Protein AF-A0A1L7XQB5-F1 (afdb_monomer_lite)

Structure (mmCIF, N/CA/C/O backbone):
data_AF-A0A1L7XQB5-F1
#
_entry.id   AF-A0A1L7XQB5-F1
#
loop_
_atom_site.group_PDB
_atom_site.id
_atom_site.type_symbol
_atom_site.label_atom_id
_atom_site.label_alt_id
_atom_site.label_comp_id
_atom_site.label_asym_id
_atom_site.label_entity_id
_atom_site.label_seq_id
_atom_site.pdbx_PDB_ins_code
_atom_site.Cartn_x
_atom_site.Cartn_y
_atom_site.Cartn_z
_atom_site.occupancy
_atom_site.B_iso_or_equiv
_atom_site.auth_seq_id
_atom_site.auth_comp_id
_atom_site.auth_asym_id
_atom_site.auth_atom_id
_atom_site.pdbx_PDB_model_num
ATOM 1 N N . MET A 1 1 ? -50.939 44.320 49.960 1.00 43.25 1 MET A N 1
ATOM 2 C CA . MET A 1 1 ? -49.550 43.858 49.776 1.00 43.25 1 MET A CA 1
ATOM 3 C C . MET A 1 1 ? -49.592 42.344 49.779 1.00 43.25 1 MET A C 1
ATOM 5 O O . MET A 1 1 ? -49.625 41.742 50.841 1.00 43.25 1 MET A O 1
ATOM 9 N N . THR A 1 2 ? -49.763 41.757 48.600 1.00 43.47 2 THR A N 1
ATOM 10 C CA . THR A 1 2 ? -49.787 40.309 48.376 1.00 43.47 2 THR A CA 1
ATOM 11 C C . THR A 1 2 ? -48.535 39.980 47.581 1.00 43.47 2 THR A C 1
ATOM 13 O O . THR A 1 2 ? -48.483 40.275 46.390 1.00 43.47 2 THR A O 1
ATOM 16 N N . ASP A 1 3 ? -47.517 39.463 48.265 1.00 45.75 3 ASP A N 1
ATOM 17 C CA . ASP A 1 3 ? -46.310 38.934 47.634 1.00 45.75 3 ASP A CA 1
ATOM 18 C C . ASP A 1 3 ? -46.607 37.525 47.114 1.00 45.75 3 ASP A C 1
ATOM 20 O O . ASP A 1 3 ? -46.710 36.560 47.874 1.00 45.75 3 ASP A O 1
ATOM 24 N N . GLU A 1 4 ? -46.780 37.425 45.798 1.00 53.94 4 GLU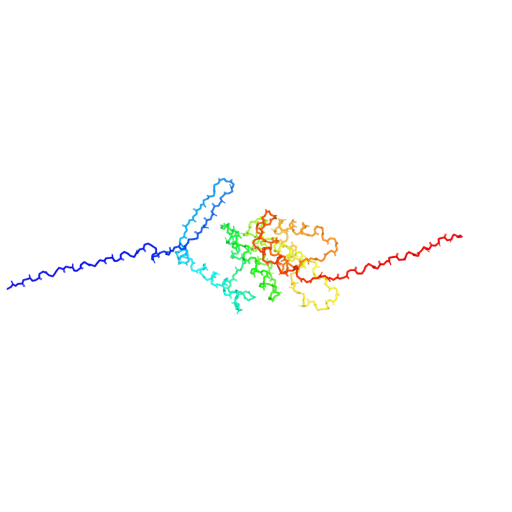 A N 1
ATOM 25 C CA . GLU A 1 4 ? -46.785 36.169 45.056 1.00 53.94 4 GLU A CA 1
ATOM 26 C C . GLU A 1 4 ? -45.347 35.642 44.948 1.00 53.94 4 GLU A C 1
ATOM 28 O O . GLU A 1 4 ? -44.539 36.109 44.146 1.00 53.94 4 GLU A O 1
ATOM 33 N N . CYS A 1 5 ? -45.022 34.630 45.753 1.00 53.28 5 CYS A N 1
ATOM 34 C CA . CYS A 1 5 ? -43.841 33.800 45.536 1.00 53.28 5 CYS A CA 1
ATOM 35 C C . CYS A 1 5 ? -44.056 32.918 44.298 1.00 53.28 5 CYS A C 1
ATOM 37 O O . CYS A 1 5 ? -44.702 31.872 44.367 1.00 53.28 5 CYS A O 1
ATOM 39 N N . ALA A 1 6 ? -43.490 33.334 43.166 1.00 54.44 6 ALA A N 1
ATOM 40 C CA . ALA A 1 6 ? -43.362 32.496 41.982 1.00 54.44 6 ALA A CA 1
ATOM 41 C C . ALA A 1 6 ? -42.437 31.301 42.279 1.00 54.44 6 ALA A C 1
ATOM 43 O O . ALA A 1 6 ? -41.258 31.460 42.598 1.00 54.44 6 ALA A O 1
ATOM 44 N N . SER A 1 7 ? -42.996 30.095 42.185 1.00 59.53 7 SER A N 1
ATOM 45 C CA . SER A 1 7 ? -42.266 28.831 42.293 1.00 59.53 7 SER A CA 1
ATOM 46 C C . SER A 1 7 ? -41.393 28.614 41.044 1.00 59.53 7 SER A C 1
ATOM 48 O O . SER A 1 7 ? -41.885 28.814 39.929 1.00 59.53 7 SER A O 1
ATOM 50 N N . PRO A 1 8 ? -40.115 28.216 41.185 1.00 59.12 8 PRO A N 1
ATOM 51 C CA . PRO A 1 8 ? -39.255 27.941 40.044 1.00 59.12 8 PRO A CA 1
ATOM 52 C C . PRO A 1 8 ? -39.707 26.643 39.369 1.00 59.12 8 PRO A C 1
ATOM 54 O O . PRO A 1 8 ? -39.691 25.572 39.973 1.00 59.12 8 PRO A O 1
ATOM 57 N N . ALA A 1 9 ? -40.124 26.755 38.109 1.00 57.44 9 ALA A N 1
ATOM 58 C CA . ALA A 1 9 ? -40.463 25.616 37.271 1.00 57.44 9 ALA A CA 1
ATOM 59 C C . ALA A 1 9 ? -39.255 24.670 37.167 1.00 57.44 9 ALA A C 1
ATOM 61 O O . ALA A 1 9 ? -38.202 25.044 36.653 1.00 57.44 9 ALA A O 1
ATOM 62 N N . GLU A 1 10 ? -39.424 23.448 37.676 1.00 56.00 10 GLU A N 1
ATOM 63 C CA . GLU A 1 10 ? -38.482 22.342 37.532 1.00 56.00 10 GLU A CA 1
ATOM 64 C C . GLU A 1 10 ? -38.197 22.085 36.047 1.00 56.00 10 GLU A C 1
ATOM 66 O O . GLU A 1 10 ? -39.004 21.499 35.320 1.00 56.00 10 GLU A O 1
ATOM 71 N N . GLU A 1 11 ? -37.014 22.490 35.596 1.00 57.44 11 GLU A N 1
ATOM 72 C CA . GLU A 1 11 ? -36.450 22.077 34.319 1.00 57.44 11 GLU A CA 1
ATOM 73 C C . GLU A 1 11 ? -36.091 20.586 34.423 1.00 57.44 11 GLU A C 1
ATOM 75 O O . GLU A 1 11 ? -34.983 20.191 34.790 1.00 57.44 11 GLU A O 1
ATOM 80 N N . ARG A 1 12 ? -37.084 19.721 34.179 1.00 57.19 12 ARG A N 1
ATOM 81 C CA . ARG A 1 12 ? -36.893 18.269 34.105 1.00 57.19 12 ARG A CA 1
ATOM 82 C C . ARG A 1 12 ? -35.906 17.962 32.985 1.00 57.19 12 ARG A C 1
ATOM 84 O O . ARG A 1 12 ? -36.274 17.929 31.811 1.00 57.19 12 ARG A O 1
ATOM 91 N N . ALA A 1 13 ? -34.663 17.683 33.370 1.00 56.84 13 ALA A N 1
ATOM 92 C CA . ALA A 1 13 ? -33.652 17.098 32.508 1.00 56.84 13 ALA A CA 1
ATOM 93 C C . ALA A 1 13 ? -34.224 15.822 31.876 1.00 56.84 13 ALA A C 1
ATOM 95 O O . ALA A 1 13 ? -34.373 14.786 32.525 1.00 56.84 13 ALA A O 1
ATOM 96 N N . THR A 1 14 ? -34.585 15.908 30.599 1.00 63.53 14 THR A N 1
ATOM 97 C CA . THR A 1 14 ? -34.980 14.751 29.805 1.00 63.53 14 THR A CA 1
ATOM 98 C C . THR A 1 14 ? -33.732 13.910 29.585 1.00 63.53 14 THR A C 1
ATOM 100 O O . THR A 1 14 ? -32.921 14.156 28.693 1.00 63.53 14 THR A O 1
ATOM 103 N N . THR A 1 15 ? -33.536 12.919 30.450 1.00 64.81 15 THR A N 1
ATOM 104 C CA . THR A 1 15 ? -32.484 11.916 30.324 1.00 64.81 15 THR A CA 1
ATOM 105 C C . THR A 1 15 ? -32.718 11.139 29.034 1.00 64.81 15 THR A C 1
ATOM 107 O O . THR A 1 15 ? -33.502 10.192 28.980 1.00 64.81 15 THR A O 1
ATOM 110 N N . ARG A 1 16 ? -32.053 11.563 27.950 1.00 69.44 16 ARG A N 1
ATOM 111 C CA . ARG A 1 16 ? -31.985 10.778 26.713 1.00 69.44 16 ARG A CA 1
ATOM 112 C C . ARG A 1 16 ? -31.492 9.385 27.078 1.00 69.44 16 ARG A C 1
ATOM 114 O O . ARG A 1 16 ? -30.464 9.245 27.740 1.00 69.44 16 ARG A O 1
ATOM 121 N N . SER A 1 17 ? -32.233 8.363 26.651 1.00 81.06 17 SER A N 1
ATOM 122 C CA . SER A 1 17 ? -31.831 6.982 26.900 1.00 81.06 17 SER A CA 1
ATOM 123 C C . SER A 1 17 ? -30.424 6.751 26.342 1.00 81.06 17 SER A C 1
ATOM 125 O O . SER A 1 17 ? -30.065 7.291 25.292 1.00 81.06 17 SER A O 1
ATOM 127 N N . PHE A 1 18 ? -29.619 5.955 27.045 1.00 73.31 18 PHE A N 1
ATOM 128 C CA . PHE A 1 18 ? -28.234 5.670 26.664 1.00 73.31 18 PHE A CA 1
ATOM 129 C C . PHE A 1 18 ? -28.123 5.209 25.197 1.00 73.31 18 PHE A C 1
ATOM 131 O O . PHE A 1 18 ? -27.270 5.682 24.449 1.00 73.31 18 PHE A O 1
ATOM 138 N N . ASN A 1 19 ? -29.067 4.384 24.739 1.00 77.00 19 ASN A N 1
ATOM 139 C CA . ASN A 1 19 ? -29.121 3.914 23.353 1.00 77.00 19 ASN A CA 1
ATOM 140 C C . ASN A 1 19 ? -29.433 5.033 22.352 1.00 77.00 19 ASN A C 1
ATOM 142 O O . ASN A 1 19 ? -28.914 5.021 21.241 1.00 77.00 19 ASN A O 1
ATOM 146 N N . THR A 1 20 ? -30.233 6.028 22.738 1.00 81.31 20 THR A N 1
ATOM 147 C CA . THR A 1 20 ? -30.484 7.218 21.914 1.00 81.31 20 THR A CA 1
ATOM 148 C C . THR A 1 20 ? -29.231 8.088 21.790 1.00 81.31 20 THR A C 1
ATOM 150 O O . THR A 1 20 ? -29.023 8.714 20.757 1.00 81.31 20 THR A O 1
ATOM 153 N N . ALA A 1 21 ? -28.392 8.132 22.827 1.00 76.81 21 ALA A N 1
ATOM 154 C CA . ALA A 1 21 ? -27.180 8.947 22.843 1.00 76.81 21 ALA A CA 1
ATOM 155 C C . ALA A 1 21 ? -25.995 8.299 22.103 1.00 76.81 21 ALA A C 1
ATOM 157 O O . ALA A 1 21 ? -25.211 9.009 21.476 1.00 76.81 21 ALA A O 1
ATOM 158 N N . PHE A 1 22 ? -25.859 6.970 22.168 1.00 77.19 22 PHE A N 1
ATOM 159 C CA . PHE A 1 22 ? -24.674 6.259 21.671 1.00 77.19 22 PHE A CA 1
ATOM 160 C C . PHE A 1 22 ? -24.959 5.252 20.545 1.00 77.19 22 PHE A C 1
ATOM 162 O O . PHE A 1 22 ? -24.022 4.725 19.941 1.00 77.19 22 PHE A O 1
ATOM 169 N N . GLY A 1 23 ? -26.222 5.002 20.204 1.00 86.88 23 GLY A N 1
ATOM 170 C CA . GLY A 1 23 ? -26.601 3.978 19.230 1.00 86.88 23 GLY A CA 1
ATOM 171 C C . GLY A 1 23 ? -26.300 2.553 19.709 1.00 86.88 23 GLY A C 1
ATOM 172 O O . GLY A 1 23 ? -25.676 2.330 20.748 1.00 86.88 23 GLY A O 1
ATOM 173 N N . THR A 1 24 ? -26.753 1.568 18.938 1.00 87.50 24 THR A N 1
ATOM 174 C CA . THR A 1 24 ? -26.607 0.136 19.260 1.00 87.50 24 THR A CA 1
ATOM 175 C C . THR A 1 24 ? -25.409 -0.522 18.573 1.00 87.50 24 THR A C 1
ATOM 177 O O . THR A 1 24 ? -24.997 -1.612 18.966 1.00 87.50 24 THR A O 1
ATOM 180 N N . GLU A 1 25 ? -24.824 0.130 17.566 1.00 82.19 25 GLU A N 1
ATOM 181 C CA . GLU A 1 25 ? -23.683 -0.399 16.820 1.00 82.19 25 GLU A CA 1
ATOM 182 C C . GLU A 1 25 ? -22.374 -0.255 17.613 1.00 82.19 25 GLU A C 1
ATOM 184 O O . GLU A 1 25 ? -22.005 0.839 18.051 1.00 82.19 25 GLU A O 1
ATOM 189 N N . MET A 1 26 ? -21.635 -1.360 17.746 1.00 85.38 26 MET A N 1
ATOM 190 C CA . MET A 1 26 ? -20.376 -1.431 18.491 1.00 85.38 26 MET A CA 1
ATOM 191 C C . MET A 1 26 ? -19.220 -1.842 17.577 1.00 85.38 26 MET A C 1
ATOM 193 O O . MET A 1 26 ? -19.322 -2.812 16.832 1.00 85.38 26 MET A O 1
ATOM 197 N N . ILE A 1 27 ? -18.092 -1.145 17.691 1.00 78.88 27 ILE A N 1
ATOM 198 C CA . ILE A 1 27 ? -16.796 -1.532 17.131 1.00 78.88 27 ILE A CA 1
ATOM 199 C C . ILE A 1 27 ? -16.043 -2.337 18.189 1.00 78.88 27 ILE A C 1
ATOM 201 O O . ILE A 1 27 ? -15.986 -1.956 19.362 1.00 78.88 27 ILE A O 1
ATOM 205 N N . ARG A 1 28 ? -15.445 -3.453 17.774 1.00 80.69 28 ARG A N 1
ATOM 206 C CA . ARG A 1 28 ? -14.611 -4.298 18.629 1.00 80.69 28 ARG A CA 1
ATOM 207 C C . ARG A 1 28 ? -13.145 -4.110 18.240 1.00 80.69 28 ARG A C 1
ATOM 209 O O . ARG A 1 28 ? -12.740 -4.562 17.179 1.00 80.69 28 ARG A O 1
ATOM 216 N N . ILE A 1 29 ? -12.364 -3.464 19.102 1.00 79.00 29 ILE A N 1
ATOM 217 C CA . ILE A 1 29 ? -10.914 -3.303 18.937 1.00 79.00 29 ILE A CA 1
ATOM 218 C C . ILE A 1 29 ? -10.231 -4.379 19.774 1.00 79.00 29 ILE A C 1
ATOM 220 O O . ILE A 1 29 ? -10.406 -4.433 20.992 1.00 79.00 29 ILE A O 1
ATOM 224 N N . VAL A 1 30 ? -9.480 -5.263 19.125 1.00 75.50 30 VAL A N 1
ATOM 225 C CA . VAL A 1 30 ? -8.742 -6.333 19.799 1.00 75.50 30 VAL A CA 1
ATOM 226 C C . VAL A 1 30 ? -7.276 -5.934 19.847 1.00 75.50 30 VAL A C 1
ATOM 228 O O . VAL A 1 30 ? -6.614 -5.883 18.822 1.00 75.50 30 VAL A O 1
ATOM 231 N N . VAL A 1 31 ? -6.772 -5.645 21.043 1.00 76.81 31 VAL A N 1
ATOM 232 C CA . VAL A 1 31 ? -5.365 -5.312 21.265 1.00 76.81 31 VAL A CA 1
ATOM 233 C C . VAL A 1 31 ? -4.678 -6.548 21.828 1.00 76.81 31 VAL A C 1
ATOM 235 O O . VAL A 1 31 ? -4.962 -6.978 22.950 1.00 76.81 31 VAL A O 1
ATOM 238 N N . ALA A 1 32 ? -3.790 -7.135 21.031 1.00 69.50 32 ALA A N 1
ATOM 239 C CA . ALA A 1 32 ? -2.995 -8.290 21.413 1.00 69.50 32 ALA A CA 1
ATOM 240 C C . ALA A 1 32 ? -1.515 -7.886 21.492 1.00 69.50 32 ALA A C 1
ATOM 242 O O . ALA A 1 32 ? -0.880 -7.753 20.448 1.00 69.50 32 ALA A O 1
ATOM 243 N N . PRO A 1 33 ? -0.935 -7.703 22.691 1.00 50.62 33 PRO A N 1
ATOM 244 C CA . PRO A 1 33 ? 0.501 -7.856 22.834 1.00 50.62 33 PRO A CA 1
ATOM 245 C C . PRO A 1 33 ? 0.793 -9.356 22.705 1.00 50.62 33 PRO A C 1
ATOM 247 O O . PRO A 1 33 ? 0.011 -10.185 23.179 1.00 50.62 33 PRO A O 1
ATOM 250 N N . GLU A 1 34 ? 1.857 -9.708 21.999 1.00 52.12 34 GLU A N 1
ATOM 251 C CA . GLU A 1 34 ? 2.171 -11.072 21.575 1.00 52.12 34 GLU A CA 1
ATOM 252 C C . GLU A 1 34 ? 1.812 -12.177 22.600 1.00 52.12 34 GLU A C 1
ATOM 254 O O . GLU A 1 34 ? 2.241 -12.211 23.752 1.00 52.12 34 GLU A O 1
ATOM 259 N N . GLN A 1 35 ? 1.001 -13.117 22.108 1.00 54.19 35 GLN A N 1
ATOM 260 C CA . GLN A 1 35 ? 0.863 -14.520 22.509 1.00 54.19 35 GLN A CA 1
ATOM 261 C C . GLN A 1 35 ? 0.047 -14.981 23.729 1.00 54.19 35 GLN A C 1
ATOM 263 O O . GLN A 1 35 ? -0.246 -16.176 23.728 1.00 54.19 35 GLN A O 1
ATOM 268 N N . LYS A 1 36 ? -0.413 -14.187 24.714 1.00 58.34 36 LYS A N 1
ATOM 269 C CA . LYS A 1 36 ? -1.210 -14.810 25.820 1.00 58.34 36 LYS A CA 1
ATOM 270 C C . LYS A 1 36 ? -2.489 -14.128 26.307 1.00 58.34 36 LYS A C 1
ATOM 272 O O . LYS A 1 36 ? -3.337 -14.834 26.845 1.00 58.34 36 LYS A O 1
ATOM 277 N N . CYS A 1 37 ? -2.716 -12.837 26.060 1.00 61.38 37 CYS A N 1
ATOM 278 C CA . CYS A 1 37 ? -3.950 -12.171 26.504 1.00 61.38 37 CYS A CA 1
ATOM 279 C C . CYS A 1 37 ? -4.454 -11.163 25.464 1.00 61.38 37 CYS A C 1
ATOM 281 O O . CYS A 1 37 ? -3.919 -10.061 25.361 1.00 61.38 37 CYS A O 1
ATOM 283 N N . GLN A 1 38 ? -5.515 -11.506 24.726 1.00 70.25 38 GLN A N 1
ATOM 284 C CA . GLN A 1 38 ? -6.222 -10.533 23.890 1.00 70.25 38 GLN A CA 1
ATOM 285 C C . GLN A 1 38 ? -7.084 -9.628 24.774 1.00 70.25 38 GLN A C 1
ATOM 287 O O . GLN A 1 38 ? -8.034 -10.093 25.407 1.00 70.25 38 GLN A O 1
ATOM 292 N N . LYS A 1 39 ? -6.787 -8.325 24.802 1.00 79.50 39 LYS A N 1
ATOM 293 C CA . LYS A 1 39 ? -7.697 -7.333 25.383 1.00 79.50 39 LYS A CA 1
ATOM 294 C C . LYS A 1 39 ? -8.692 -6.898 24.321 1.00 79.50 39 LYS A C 1
ATOM 296 O O . LYS A 1 39 ? -8.314 -6.481 23.232 1.00 79.50 39 LYS A O 1
ATOM 301 N N . VAL A 1 40 ? -9.975 -6.996 24.644 1.00 80.25 40 VAL A N 1
ATOM 302 C CA . VAL A 1 40 ? -11.065 -6.610 23.750 1.00 80.25 40 VAL A CA 1
ATOM 303 C C . VAL A 1 40 ? -11.694 -5.330 24.277 1.00 80.25 40 VAL A C 1
ATOM 305 O O . VAL A 1 40 ? -12.313 -5.335 25.337 1.00 80.25 40 VAL A O 1
ATOM 308 N N . TYR A 1 41 ? -11.593 -4.258 23.505 1.00 81.56 41 TYR A N 1
ATOM 309 C CA . TYR A 1 41 ? -12.294 -3.006 23.747 1.00 81.56 41 TYR A CA 1
ATOM 310 C C . TYR A 1 41 ? -13.540 -2.967 22.866 1.00 81.56 41 TYR A C 1
ATOM 312 O O . TYR A 1 41 ? -13.475 -3.215 21.663 1.00 81.56 41 TYR A O 1
ATOM 320 N N . ARG A 1 42 ? -14.696 -2.685 23.466 1.00 86.94 42 ARG A N 1
ATOM 321 C CA . ARG A 1 42 ? -15.952 -2.469 22.741 1.00 86.94 42 ARG A CA 1
ATOM 322 C C . ARG A 1 42 ? -16.293 -0.993 22.835 1.00 86.94 42 ARG A C 1
ATOM 324 O O . ARG A 1 42 ? -16.449 -0.478 23.937 1.00 86.94 42 ARG A O 1
ATOM 331 N N . ILE A 1 43 ? -16.388 -0.326 21.695 1.00 86.69 43 ILE A N 1
ATOM 332 C CA . ILE A 1 43 ? -16.627 1.115 21.618 1.00 86.69 43 ILE A CA 1
ATOM 333 C C . ILE A 1 43 ? -17.859 1.346 20.752 1.00 86.69 43 ILE A C 1
ATOM 335 O O . ILE A 1 43 ? -17.984 0.739 19.694 1.00 86.69 43 ILE A O 1
ATOM 339 N N . HIS A 1 44 ? -18.768 2.221 21.177 1.00 83.38 44 HIS A N 1
ATOM 340 C CA . HIS A 1 44 ? -19.905 2.614 20.345 1.00 83.38 44 HIS A CA 1
ATOM 341 C C . HIS A 1 44 ? -19.403 3.260 19.056 1.00 83.38 44 HIS A C 1
ATOM 343 O O . HIS A 1 44 ? -18.628 4.217 19.102 1.00 83.38 44 HIS A O 1
ATOM 349 N N . LYS A 1 45 ? -19.857 2.750 17.908 1.00 78.56 45 LYS A N 1
ATOM 350 C CA . LYS A 1 45 ? -19.424 3.211 16.584 1.00 78.56 45 LYS A CA 1
ATOM 351 C C . LYS A 1 45 ? -19.670 4.704 16.410 1.00 78.56 45 LYS A C 1
ATOM 353 O O . LYS A 1 45 ? -18.761 5.420 16.017 1.00 78.56 45 LYS A O 1
ATOM 358 N N . SER A 1 46 ? -20.854 5.183 16.794 1.00 81.56 46 SER A N 1
ATOM 359 C CA . SER A 1 46 ? -21.207 6.608 16.750 1.00 81.56 46 SER A CA 1
ATOM 360 C C . SER A 1 46 ? -20.206 7.466 17.532 1.00 81.56 46 SER A C 1
ATOM 362 O O . SER A 1 46 ? -19.745 8.491 17.037 1.00 81.56 46 SER A O 1
ATOM 364 N N . LYS A 1 47 ? -19.799 7.011 18.725 1.00 81.38 47 LYS A N 1
ATOM 365 C CA . LYS A 1 47 ? -18.869 7.734 19.589 1.00 81.38 47 LYS A CA 1
ATOM 366 C C . LYS A 1 47 ? -17.456 7.702 19.029 1.00 81.38 47 LYS A C 1
ATOM 368 O O . LYS A 1 47 ? -16.814 8.746 18.972 1.00 81.38 47 LYS A O 1
ATOM 373 N N . PHE A 1 48 ? -17.007 6.542 18.566 1.00 78.56 48 PHE A N 1
ATOM 374 C CA . PHE A 1 48 ? -15.704 6.373 17.932 1.00 78.56 48 PHE A CA 1
ATOM 375 C C . PHE A 1 48 ? -15.566 7.249 16.679 1.00 78.56 48 PHE A C 1
ATOM 377 O O . PHE A 1 48 ? -14.622 8.025 16.571 1.00 78.56 48 PHE A O 1
ATOM 384 N N . CYS A 1 49 ? -16.567 7.217 15.800 1.00 72.69 49 CYS A N 1
ATOM 385 C CA . CYS A 1 49 ? -16.661 8.053 14.606 1.00 72.69 49 CYS A CA 1
ATOM 386 C C . CYS A 1 49 ? -16.784 9.551 14.935 1.00 72.69 49 CYS A C 1
ATOM 388 O O . CYS A 1 49 ? -16.206 10.377 14.236 1.00 72.69 49 CYS A O 1
ATOM 390 N N . SER A 1 50 ? -17.480 9.921 16.018 1.00 75.75 50 SER A N 1
ATOM 391 C CA . SER A 1 50 ? -17.554 11.322 16.469 1.00 75.75 50 SER A CA 1
ATOM 392 C C . SER A 1 50 ? -16.235 11.835 17.054 1.00 75.75 50 SER A C 1
ATOM 394 O O . SER A 1 50 ? -15.926 13.016 16.935 1.00 75.75 50 SER A O 1
ATOM 396 N N . MET A 1 51 ? -15.463 10.956 17.701 1.00 68.56 51 MET A N 1
ATOM 397 C CA . MET A 1 51 ? -14.175 11.297 18.305 1.00 68.56 51 MET A CA 1
ATOM 398 C C . MET A 1 51 ? -13.055 11.338 17.276 1.00 68.56 51 MET A C 1
ATOM 400 O O . MET A 1 51 ? -12.103 12.096 17.431 1.00 68.56 51 MET A O 1
ATOM 404 N N . ILE A 1 52 ? -13.166 10.520 16.235 1.00 70.00 52 ILE A N 1
ATOM 405 C CA . ILE A 1 52 ? -12.197 10.452 15.154 1.00 70.00 52 ILE A CA 1
ATOM 406 C C . ILE A 1 52 ? -12.980 10.594 13.843 1.00 70.00 52 ILE A C 1
ATOM 408 O O . ILE A 1 52 ? -13.266 9.588 13.186 1.00 70.00 52 ILE A O 1
ATOM 412 N N . PRO A 1 53 ? -13.328 11.839 13.448 1.00 62.19 53 PRO A N 1
ATOM 413 C CA . PRO A 1 53 ? -14.111 12.113 12.240 1.00 62.19 53 PRO A CA 1
ATOM 414 C C . PRO A 1 53 ? -13.521 11.466 10.982 1.00 62.19 53 PRO A C 1
ATOM 416 O O . PRO A 1 53 ? -14.255 11.065 10.085 1.00 62.19 53 PRO A O 1
ATOM 419 N N . PHE A 1 54 ? -12.197 11.283 10.968 1.00 60.75 54 PHE A N 1
ATOM 420 C CA . PHE A 1 54 ? -11.455 10.599 9.916 1.00 60.75 54 PHE A CA 1
ATOM 421 C C . PHE A 1 54 ? -11.969 9.179 9.617 1.00 60.75 54 PHE A C 1
ATOM 423 O O . PHE A 1 54 ? -12.051 8.813 8.451 1.00 60.75 54 PHE A O 1
ATOM 430 N N . PHE A 1 55 ? -12.393 8.391 10.615 1.00 66.56 55 PHE A N 1
ATOM 431 C CA . PHE A 1 55 ? -12.956 7.057 10.350 1.00 66.56 55 PHE A CA 1
ATOM 432 C C . PHE A 1 55 ? -14.311 7.126 9.653 1.00 66.56 55 PHE A C 1
ATOM 434 O O . PHE A 1 55 ? -14.608 6.262 8.838 1.00 66.56 55 PHE A O 1
ATOM 441 N N . THR A 1 56 ? -15.124 8.146 9.936 1.00 63.91 56 THR A N 1
ATOM 442 C CA . THR A 1 56 ? -16.373 8.380 9.201 1.00 63.91 56 THR A CA 1
ATOM 443 C C . THR A 1 56 ? -16.057 8.654 7.740 1.00 63.91 56 THR A C 1
ATOM 445 O O . THR A 1 56 ? -16.603 7.983 6.875 1.00 63.91 56 THR A O 1
ATOM 448 N N . THR A 1 57 ? -15.104 9.551 7.471 1.00 61.06 57 THR A N 1
ATOM 449 C CA . THR A 1 57 ? -14.664 9.881 6.112 1.00 61.06 57 THR A CA 1
ATOM 450 C C . THR A 1 57 ? -14.101 8.667 5.383 1.00 61.06 57 THR A C 1
ATOM 452 O O . THR A 1 57 ? -14.476 8.441 4.243 1.00 61.06 57 THR A O 1
ATOM 455 N N . VAL A 1 58 ? -13.265 7.848 6.028 1.00 61.53 58 VAL A N 1
ATOM 456 C CA . VAL A 1 58 ? -12.730 6.629 5.405 1.00 61.53 58 VAL A CA 1
ATOM 457 C C . VAL A 1 58 ? -13.830 5.596 5.168 1.00 61.53 58 VAL A C 1
ATOM 459 O O . VAL A 1 58 ? -13.871 5.002 4.103 1.00 61.53 58 VAL A O 1
ATOM 462 N N . ILE A 1 59 ? -14.766 5.402 6.100 1.00 66.19 59 ILE A N 1
ATOM 463 C CA . ILE A 1 59 ? -15.901 4.482 5.911 1.00 66.19 59 ILE A CA 1
ATOM 464 C C . ILE A 1 59 ? -16.814 4.963 4.778 1.00 66.19 59 ILE A C 1
ATOM 466 O O . ILE A 1 59 ? -17.263 4.156 3.967 1.00 66.19 59 ILE A O 1
ATOM 470 N N . GLU A 1 60 ? -17.096 6.262 4.706 1.00 67.31 60 GLU A N 1
ATOM 471 C CA . GLU A 1 60 ? -17.881 6.846 3.618 1.00 67.31 60 GLU A CA 1
ATOM 472 C C . GLU A 1 60 ? -17.128 6.797 2.291 1.00 67.31 60 GLU A C 1
ATOM 474 O O . GLU A 1 60 ? -17.741 6.525 1.270 1.00 67.31 60 GLU A O 1
ATOM 479 N N . GLN A 1 61 ? -15.805 6.964 2.292 1.00 57.38 61 GLN A N 1
ATOM 480 C CA . GLN A 1 61 ? -14.967 6.821 1.103 1.00 57.38 61 GLN A CA 1
ATOM 481 C C . GLN A 1 61 ? -14.822 5.367 0.656 1.00 57.38 61 GLN A C 1
ATOM 483 O O . GLN A 1 61 ? -14.842 5.130 -0.539 1.00 57.38 61 GLN A O 1
ATOM 488 N N . ILE A 1 62 ? -14.746 4.387 1.562 1.00 60.62 62 ILE A N 1
ATOM 489 C CA . ILE A 1 62 ? -14.823 2.953 1.227 1.00 60.62 62 ILE A CA 1
ATOM 490 C C . ILE A 1 62 ? -16.151 2.678 0.510 1.00 60.62 62 ILE A C 1
ATOM 492 O O . ILE A 1 62 ? -16.170 2.054 -0.546 1.00 60.62 62 ILE A O 1
ATOM 496 N N . LYS A 1 63 ? -17.257 3.227 1.027 1.00 60.16 63 LYS A N 1
ATOM 497 C CA . LYS A 1 63 ? -18.581 3.131 0.391 1.00 60.16 63 LYS A CA 1
ATOM 498 C C . LYS A 1 63 ? -18.684 3.925 -0.917 1.00 60.16 63 LYS A C 1
ATOM 500 O O . LYS A 1 63 ? -19.387 3.506 -1.825 1.00 60.16 63 LYS A O 1
ATOM 505 N N . ALA A 1 64 ? -18.004 5.064 -1.031 1.00 52.75 64 ALA A N 1
ATOM 506 C CA . ALA A 1 64 ? -18.030 5.914 -2.221 1.00 52.75 64 ALA A CA 1
ATOM 507 C C . ALA A 1 64 ? -17.082 5.419 -3.321 1.00 52.75 64 ALA A C 1
ATOM 509 O O . ALA A 1 64 ? -17.378 5.603 -4.492 1.00 52.75 64 ALA A O 1
ATOM 510 N N . LEU A 1 65 ? -15.981 4.745 -2.982 1.00 46.53 65 LEU A N 1
ATOM 511 C CA . LEU A 1 65 ? -15.089 4.069 -3.930 1.00 46.53 65 LEU A CA 1
ATOM 512 C C . LEU A 1 65 ? -15.744 2.827 -4.543 1.00 46.53 65 LEU A C 1
ATOM 514 O O . LEU A 1 65 ? -15.390 2.446 -5.654 1.00 46.53 65 LEU A O 1
ATOM 518 N N . GLN A 1 66 ? -16.767 2.270 -3.889 1.00 49.72 66 GLN A N 1
ATOM 519 C CA . GLN A 1 66 ? -17.708 1.346 -4.526 1.00 49.72 66 GLN A CA 1
ATOM 520 C C . GLN A 1 66 ? -18.612 2.044 -5.574 1.00 49.72 66 GLN A C 1
ATOM 522 O O . GLN A 1 66 ? -19.386 1.361 -6.238 1.00 49.72 66 GLN A O 1
ATOM 527 N N . GLY A 1 67 ? -18.516 3.374 -5.767 1.00 42.28 67 GLY A N 1
ATOM 528 C CA . GLY A 1 67 ? -19.429 4.148 -6.620 1.00 42.28 67 GLY A CA 1
ATOM 529 C C . GLY A 1 67 ? -18.886 5.320 -7.468 1.00 42.28 67 GLY A C 1
ATOM 530 O O . GLY A 1 67 ? -19.573 5.669 -8.424 1.00 42.28 67 GLY A O 1
ATOM 531 N N . ALA A 1 68 ? -17.729 5.956 -7.212 1.00 37.41 68 ALA A N 1
ATOM 532 C CA . ALA A 1 68 ? -17.301 7.139 -7.992 1.00 37.41 68 ALA A CA 1
ATOM 533 C C . ALA A 1 68 ? -15.812 7.552 -7.878 1.00 37.41 68 ALA A C 1
ATOM 535 O O . ALA A 1 68 ? -15.125 7.265 -6.900 1.00 37.41 68 ALA A O 1
ATOM 536 N N . GLU A 1 69 ? -15.339 8.273 -8.907 1.00 44.88 69 GLU A N 1
ATOM 537 C CA . GLU A 1 69 ? -13.963 8.738 -9.166 1.00 44.88 69 GLU A CA 1
ATOM 538 C C . GLU A 1 69 ? -13.677 10.158 -8.612 1.00 44.88 69 GLU A C 1
ATOM 540 O O . GLU A 1 69 ? -14.376 11.085 -9.011 1.00 44.88 69 GLU A O 1
ATOM 545 N N . ALA A 1 70 ? -12.637 10.376 -7.777 1.00 39.75 70 ALA A N 1
ATOM 546 C CA . ALA A 1 70 ? -11.974 11.694 -7.592 1.00 39.75 70 ALA A CA 1
ATOM 547 C C . ALA A 1 70 ? -10.661 11.658 -6.751 1.00 39.75 70 ALA A C 1
ATOM 549 O O . ALA A 1 70 ? -10.608 11.034 -5.694 1.00 39.75 70 ALA A O 1
ATOM 550 N N . GLY A 1 71 ? -9.637 12.414 -7.209 1.00 43.44 71 GLY A N 1
ATOM 551 C CA . GLY A 1 71 ? -8.291 12.650 -6.617 1.00 43.44 71 GLY A CA 1
ATOM 552 C C . GLY A 1 71 ? -8.278 13.180 -5.175 1.00 43.44 71 GLY A C 1
ATOM 553 O O . GLY A 1 71 ? -9.270 13.736 -4.724 1.00 43.44 71 GLY A O 1
ATOM 554 N N . TRP A 1 72 ? -7.218 13.018 -4.368 1.00 43.25 72 TRP A N 1
ATOM 555 C CA . TRP A 1 72 ? -5.817 13.453 -4.519 1.00 43.25 72 TRP A CA 1
ATOM 556 C C . TRP A 1 72 ? -4.773 12.547 -3.815 1.00 43.25 72 TRP A C 1
ATOM 558 O O . TRP A 1 72 ? -4.378 12.762 -2.679 1.00 43.25 72 TRP A O 1
ATOM 568 N N . THR A 1 73 ? -4.306 11.541 -4.534 1.00 44.44 73 THR A N 1
ATOM 569 C CA . THR A 1 73 ? -2.927 11.064 -4.711 1.00 44.44 73 THR A CA 1
ATOM 570 C C . THR A 1 73 ? -3.119 10.187 -5.930 1.00 44.44 73 THR A C 1
ATOM 572 O O . THR A 1 73 ? -3.789 9.165 -5.839 1.00 44.44 73 THR A O 1
ATOM 575 N N . ASN A 1 74 ? -2.761 10.650 -7.132 1.00 52.81 74 ASN A N 1
ATOM 576 C CA . ASN A 1 74 ? -2.989 9.839 -8.335 1.00 52.81 74 ASN A CA 1
ATOM 577 C C . ASN A 1 74 ? -4.441 9.279 -8.464 1.00 52.81 74 ASN A C 1
ATOM 579 O O . ASN A 1 74 ? -4.627 8.152 -8.913 1.00 52.81 74 ASN A O 1
ATOM 583 N N . GLY A 1 75 ? -5.464 10.029 -8.007 1.00 57.78 75 GLY A N 1
ATOM 584 C CA . GLY A 1 75 ? -6.876 9.599 -8.007 1.00 57.78 75 GLY A CA 1
ATOM 585 C C . GLY A 1 75 ? -7.533 9.266 -6.653 1.00 57.78 75 GLY A C 1
ATOM 586 O O . GLY A 1 75 ? -8.711 8.935 -6.663 1.00 57.78 75 GLY A O 1
ATOM 587 N N . TRP A 1 76 ? -6.837 9.386 -5.514 1.00 65.00 76 TRP A N 1
ATOM 588 C CA . TRP A 1 76 ? -7.369 8.975 -4.200 1.00 65.00 76 TRP A CA 1
ATOM 589 C C . TRP A 1 76 ? -7.527 10.113 -3.188 1.00 65.00 76 TRP A C 1
ATOM 591 O O . TRP A 1 76 ? -6.549 10.753 -2.850 1.00 65.00 76 TRP A O 1
ATOM 601 N N . SER A 1 77 ? -8.698 10.343 -2.601 1.00 74.50 77 SER A N 1
ATOM 602 C CA . SER A 1 77 ? -8.902 11.399 -1.585 1.00 74.50 77 SER A CA 1
ATOM 603 C C . SER A 1 77 ? -8.242 11.151 -0.210 1.00 74.50 77 SER A C 1
ATOM 605 O O . SER A 1 77 ? -8.457 11.928 0.721 1.00 74.50 77 SER A O 1
ATOM 607 N N . TRP A 1 78 ? -7.467 10.076 -0.062 1.00 76.75 78 TRP A N 1
ATOM 608 C CA . TRP A 1 78 ? -6.786 9.655 1.165 1.00 76.75 78 TRP A CA 1
ATOM 609 C C . TRP A 1 78 ? -5.496 8.891 0.828 1.00 76.75 78 TRP A C 1
ATOM 611 O O . TRP A 1 78 ? -5.283 8.506 -0.321 1.00 76.75 78 TRP A O 1
ATOM 621 N N . ASP A 1 79 ? -4.631 8.680 1.826 1.00 83.69 79 ASP A N 1
ATOM 622 C CA . ASP A 1 79 ? -3.385 7.917 1.684 1.00 83.69 79 ASP A CA 1
ATOM 623 C C . ASP A 1 79 ? -3.599 6.447 2.105 1.00 83.69 79 ASP A C 1
ATOM 625 O O . ASP A 1 79 ? -3.672 6.161 3.311 1.00 83.69 79 ASP A O 1
ATOM 629 N N . PRO A 1 80 ? -3.691 5.500 1.147 1.00 90.50 80 PRO A N 1
ATOM 630 C CA . PRO A 1 80 ? -3.911 4.094 1.462 1.00 90.50 80 PRO A CA 1
ATOM 631 C C . PRO A 1 80 ? -2.753 3.442 2.206 1.00 90.50 80 PRO A C 1
ATOM 633 O O . PRO A 1 80 ? -2.975 2.522 2.990 1.00 90.50 80 PRO A O 1
ATOM 636 N N . PHE A 1 81 ? -1.528 3.931 2.034 1.00 93.62 81 PHE A N 1
ATOM 637 C CA . PHE A 1 81 ? -0.355 3.369 2.690 1.00 93.62 81 PHE A CA 1
ATOM 638 C C . PHE A 1 81 ? -0.292 3.782 4.157 1.00 93.62 81 PHE A C 1
ATOM 640 O O . PHE A 1 81 ? -0.081 2.941 5.035 1.00 93.62 81 PHE A O 1
ATOM 647 N N . ALA A 1 82 ? -0.536 5.065 4.436 1.00 86.50 82 ALA A N 1
ATOM 648 C CA . ALA A 1 82 ? -0.606 5.560 5.805 1.00 86.50 82 ALA A CA 1
ATOM 649 C C . ALA A 1 82 ? -1.755 4.921 6.583 1.00 86.50 82 ALA A C 1
ATOM 651 O O . ALA A 1 82 ? -1.585 4.526 7.740 1.00 86.50 82 ALA A O 1
ATOM 652 N N . PHE A 1 83 ? -2.911 4.768 5.938 1.00 88.94 83 PHE A N 1
ATOM 653 C CA . PHE A 1 83 ? -4.042 4.108 6.563 1.00 88.94 83 PHE A CA 1
ATOM 654 C C . PHE A 1 83 ? -3.798 2.608 6.760 1.00 88.94 83 PHE A C 1
ATOM 656 O O . PHE A 1 83 ? -4.090 2.106 7.844 1.00 88.94 83 PHE A O 1
ATOM 663 N N . TYR A 1 84 ? -3.184 1.903 5.798 1.00 94.38 84 TYR A N 1
ATOM 664 C CA . TYR A 1 84 ? -2.780 0.511 6.008 1.00 94.38 84 TYR A CA 1
ATOM 665 C C . TYR A 1 84 ? -1.878 0.396 7.241 1.00 94.38 84 TYR A C 1
ATOM 667 O O . TYR A 1 84 ? -2.181 -0.386 8.137 1.00 94.38 84 TYR A O 1
ATOM 675 N N . ALA A 1 85 ? -0.819 1.208 7.339 1.00 90.50 85 ALA A N 1
ATOM 676 C CA . ALA A 1 85 ? 0.101 1.175 8.478 1.00 90.50 85 ALA A CA 1
ATOM 677 C C . ALA A 1 85 ? -0.614 1.404 9.823 1.00 90.50 85 ALA A C 1
ATOM 679 O O . ALA A 1 85 ? -0.309 0.739 10.813 1.00 90.50 85 ALA A O 1
ATOM 680 N N . LEU A 1 86 ? -1.620 2.286 9.855 1.00 86.12 86 LEU A N 1
ATOM 681 C CA . LEU A 1 86 ? -2.472 2.465 11.030 1.00 86.12 86 LEU A CA 1
ATOM 682 C C . LEU A 1 86 ? -3.255 1.185 11.351 1.00 86.12 86 LEU A C 1
ATOM 684 O O . LEU A 1 86 ? -3.230 0.724 12.491 1.00 86.12 86 LEU A O 1
ATOM 688 N N . THR A 1 87 ? -3.935 0.596 10.366 1.00 88.00 87 THR A N 1
ATOM 689 C CA . THR A 1 87 ? -4.721 -0.634 10.569 1.00 88.00 87 THR A CA 1
ATOM 690 C C . THR A 1 87 ? -3.854 -1.813 11.011 1.00 88.00 87 THR A C 1
ATOM 692 O O . THR A 1 87 ? -4.257 -2.547 11.912 1.00 88.00 87 THR A O 1
ATOM 695 N N . ASP A 1 88 ? -2.641 -1.925 10.464 1.00 91.38 88 ASP A N 1
ATOM 696 C CA . ASP A 1 88 ? -1.635 -2.917 10.838 1.00 91.38 88 ASP A CA 1
ATOM 697 C C . ASP A 1 88 ? -1.201 -2.734 12.300 1.00 91.38 88 ASP A C 1
ATOM 699 O O . ASP A 1 88 ? -1.240 -3.679 13.090 1.00 91.38 88 ASP A O 1
ATOM 703 N N . SER A 1 89 ? -0.909 -1.491 12.708 1.00 84.75 89 SER A N 1
ATOM 704 C CA . SER A 1 89 ? -0.524 -1.158 14.090 1.00 84.75 89 SER A CA 1
ATOM 705 C C . SER A 1 89 ? -1.629 -1.436 15.118 1.00 84.75 89 SER A C 1
ATOM 707 O O . SER A 1 89 ? -1.349 -1.752 16.274 1.00 84.75 89 SER A O 1
ATOM 709 N N . LEU A 1 90 ? -2.892 -1.348 14.690 1.00 82.25 90 LEU A N 1
ATOM 710 C CA . LEU A 1 90 ? -4.075 -1.639 15.500 1.00 82.25 90 LEU A CA 1
ATOM 711 C C . LEU A 1 90 ? -4.522 -3.108 15.407 1.00 82.25 90 LEU A C 1
ATOM 713 O O . LEU A 1 90 ? -5.538 -3.459 16.010 1.00 82.25 90 LEU A O 1
ATOM 717 N N . ALA A 1 91 ? -3.796 -3.954 14.664 1.00 85.56 91 ALA A N 1
ATOM 718 C CA . ALA A 1 91 ? -4.140 -5.351 14.389 1.00 85.56 91 ALA A CA 1
ATOM 719 C C . ALA A 1 91 ? -5.563 -5.538 13.816 1.00 85.56 91 ALA A C 1
ATOM 721 O O . ALA A 1 91 ? -6.270 -6.498 14.133 1.00 85.56 91 ALA A O 1
ATOM 722 N N . LEU A 1 92 ? -6.001 -4.614 12.956 1.00 84.19 92 LEU A N 1
ATOM 723 C CA . LEU A 1 92 ? -7.307 -4.645 12.292 1.00 84.19 92 LEU A CA 1
ATOM 724 C C . LEU A 1 92 ? -7.219 -5.379 10.946 1.00 84.19 92 LEU A C 1
ATOM 726 O O . LEU A 1 92 ? -7.492 -4.795 9.902 1.00 84.19 92 LEU A O 1
ATOM 730 N N . HIS A 1 93 ? -6.867 -6.667 10.982 1.00 87.88 93 HIS A N 1
ATOM 731 C CA . HIS A 1 93 ? -6.548 -7.489 9.803 1.00 87.88 93 HIS A CA 1
ATOM 732 C C . HIS A 1 93 ? -7.572 -7.385 8.662 1.00 87.88 93 HIS A C 1
ATOM 734 O O . HIS A 1 93 ? -7.201 -7.099 7.532 1.00 87.88 93 HIS A O 1
ATOM 740 N N . SER A 1 94 ? -8.871 -7.525 8.954 1.00 84.69 94 SER A N 1
ATOM 741 C CA . SER A 1 94 ? -9.920 -7.435 7.925 1.00 84.69 94 SER A CA 1
ATOM 742 C C . SER A 1 94 ? -9.980 -6.066 7.242 1.00 84.69 94 SER A C 1
ATOM 744 O O . SER A 1 94 ? -10.351 -5.974 6.079 1.00 84.69 94 SER A O 1
ATOM 746 N N . LEU A 1 95 ? -9.629 -4.997 7.962 1.00 85.62 95 LEU A N 1
ATOM 747 C CA . LEU A 1 95 ? -9.580 -3.656 7.391 1.00 85.62 95 LEU A CA 1
ATOM 748 C C . LEU A 1 95 ? -8.300 -3.460 6.574 1.00 85.62 95 LEU A C 1
ATOM 750 O O . LEU A 1 95 ? -8.358 -2.852 5.514 1.00 85.62 95 LEU A O 1
ATOM 754 N N . SER A 1 96 ? -7.170 -4.009 7.021 1.00 91.75 96 SER A N 1
ATOM 755 C CA . SER A 1 96 ? -5.927 -4.047 6.241 1.00 91.75 96 SER A CA 1
ATOM 756 C C . SER A 1 96 ? -6.115 -4.784 4.907 1.00 91.75 96 SER A C 1
ATOM 758 O O . SER A 1 96 ? -5.699 -4.273 3.867 1.00 91.75 96 SER A O 1
ATOM 760 N N . ASP A 1 97 ? -6.804 -5.929 4.928 1.00 93.38 97 ASP A N 1
ATOM 761 C CA . ASP A 1 97 ? -7.154 -6.712 3.735 1.00 93.38 97 ASP A CA 1
ATOM 762 C C . ASP A 1 97 ? -7.999 -5.871 2.754 1.00 93.38 97 ASP A C 1
ATOM 764 O O . ASP A 1 97 ? -7.711 -5.826 1.557 1.00 93.38 97 ASP A O 1
ATOM 768 N N . GLU A 1 98 ? -8.981 -5.116 3.259 1.00 89.19 98 GLU A N 1
ATOM 769 C CA . GLU A 1 98 ? -9.811 -4.238 2.425 1.00 89.19 98 GLU A CA 1
ATOM 770 C C . GLU A 1 98 ? -9.025 -3.062 1.830 1.00 89.19 98 GLU A C 1
ATOM 772 O O . GLU A 1 98 ? -9.201 -2.705 0.666 1.00 89.19 98 GLU A O 1
ATOM 777 N N . VAL A 1 99 ? -8.097 -2.482 2.592 1.00 91.94 99 VAL A N 1
ATOM 778 C CA . VAL A 1 99 ? -7.219 -1.419 2.083 1.00 91.94 99 VAL A CA 1
ATOM 779 C C . VAL A 1 99 ? -6.348 -1.932 0.939 1.00 91.94 99 VAL A C 1
ATOM 781 O O . VAL A 1 99 ? -6.155 -1.218 -0.044 1.00 91.94 99 VAL A O 1
ATOM 784 N N . ILE A 1 100 ? -5.859 -3.170 1.029 1.00 95.12 100 ILE A N 1
ATOM 785 C CA . ILE A 1 100 ? -5.105 -3.814 -0.051 1.00 95.12 100 ILE A CA 1
ATOM 786 C C . ILE A 1 100 ? -5.974 -4.053 -1.281 1.00 95.12 100 ILE A C 1
ATOM 788 O O . ILE A 1 100 ? -5.530 -3.728 -2.382 1.00 95.12 100 ILE A O 1
ATOM 792 N N . ASN A 1 101 ? -7.208 -4.537 -1.111 1.00 92.38 101 ASN A N 1
ATOM 793 C CA . ASN A 1 101 ? -8.150 -4.718 -2.222 1.00 92.38 101 ASN A CA 1
ATOM 794 C C . ASN A 1 101 ? -8.352 -3.407 -2.985 1.00 92.38 101 ASN A C 1
ATOM 796 O O . ASN A 1 101 ? -8.206 -3.350 -4.209 1.00 92.38 101 ASN A O 1
ATOM 800 N N . LEU A 1 102 ? -8.641 -2.336 -2.241 1.00 90.19 102 LEU A N 1
ATOM 801 C CA . LEU A 1 102 ? -8.807 -1.005 -2.805 1.00 90.19 102 LEU A CA 1
ATOM 802 C C . LEU A 1 102 ? -7.520 -0.561 -3.500 1.00 90.19 102 LEU A C 1
ATOM 804 O O . LEU A 1 102 ? -7.582 -0.015 -4.602 1.00 90.19 102 LEU A O 1
ATOM 808 N N . LEU A 1 103 ? -6.354 -0.784 -2.879 1.00 92.94 103 LEU A N 1
ATOM 809 C CA . LEU A 1 103 ? -5.063 -0.358 -3.423 1.00 92.94 103 LEU A CA 1
ATOM 810 C C . LEU A 1 103 ? -4.777 -1.039 -4.759 1.00 92.94 103 LEU A C 1
ATOM 812 O O . LEU A 1 103 ? -4.450 -0.356 -5.732 1.00 92.94 103 LEU A O 1
ATOM 816 N N . GLN A 1 104 ? -4.953 -2.360 -4.819 1.00 93.69 104 GLN A N 1
ATOM 817 C CA . GLN A 1 104 ? -4.819 -3.141 -6.043 1.00 93.69 104 GLN A CA 1
ATOM 818 C C . GLN A 1 104 ? -5.766 -2.624 -7.125 1.00 93.69 104 GLN A C 1
ATOM 820 O O . GLN A 1 104 ? -5.313 -2.291 -8.220 1.00 93.69 104 GLN A O 1
ATOM 825 N N . ALA A 1 105 ? -7.059 -2.491 -6.810 1.00 88.94 105 ALA A N 1
ATOM 826 C CA . ALA A 1 105 ? -8.074 -2.047 -7.760 1.00 88.94 105 ALA A CA 1
ATOM 827 C C . ALA A 1 105 ? -7.786 -0.635 -8.294 1.00 88.94 105 ALA A C 1
ATOM 829 O O . ALA A 1 105 ? -7.798 -0.402 -9.507 1.00 88.94 105 ALA A O 1
ATOM 830 N N . GLY A 1 106 ? -7.461 0.308 -7.408 1.00 87.19 106 GLY A N 1
ATOM 831 C CA . GLY A 1 106 ? -7.156 1.679 -7.797 1.00 87.19 106 GLY A CA 1
ATOM 832 C C . GLY A 1 106 ? -5.878 1.775 -8.627 1.00 87.19 106 GLY A C 1
ATOM 833 O O . GLY A 1 106 ? -5.885 2.452 -9.652 1.00 87.19 106 GLY A O 1
ATOM 834 N N . GLN A 1 107 ? -4.805 1.059 -8.276 1.00 90.12 107 GLN A N 1
ATOM 835 C CA . GLN A 1 107 ? -3.575 1.041 -9.081 1.00 90.12 107 GLN A CA 1
ATOM 836 C C . GLN A 1 107 ? -3.750 0.294 -10.412 1.00 90.12 107 GLN A C 1
ATOM 838 O O . GLN A 1 107 ? -3.153 0.678 -11.423 1.00 90.12 107 GLN A O 1
ATOM 843 N N . ALA A 1 108 ? -4.581 -0.752 -10.457 1.00 87.25 108 ALA A N 1
ATOM 844 C CA . ALA A 1 108 ? -4.940 -1.444 -11.693 1.00 87.25 108 ALA A CA 1
ATOM 845 C C . ALA A 1 108 ? -5.702 -0.521 -12.652 1.00 87.25 108 ALA A C 1
ATOM 847 O O . ALA A 1 108 ? -5.451 -0.560 -13.862 1.00 87.25 108 ALA A O 1
ATOM 848 N N . LYS A 1 109 ? -6.596 0.317 -12.110 1.00 85.00 109 LYS A N 1
ATOM 849 C CA . LYS A 1 109 ? -7.394 1.291 -12.859 1.00 85.00 109 LYS A CA 1
ATOM 850 C C . LYS A 1 109 ? -6.552 2.463 -13.355 1.00 85.00 109 LYS A C 1
ATOM 852 O O . LYS A 1 109 ? -6.550 2.749 -14.547 1.00 85.00 109 LYS A O 1
ATOM 857 N N . THR A 1 110 ? -5.809 3.118 -12.465 1.00 81.38 110 THR A N 1
ATOM 858 C CA . THR A 1 110 ? -5.045 4.332 -12.800 1.00 81.38 110 THR A CA 1
ATOM 859 C C . THR A 1 110 ? -3.730 4.037 -13.511 1.00 81.38 110 THR A C 1
ATOM 861 O O . THR A 1 110 ? -3.137 4.936 -14.098 1.00 81.38 110 THR A O 1
ATOM 864 N N . LYS A 1 111 ? -3.264 2.781 -13.464 1.00 84.19 111 LYS A N 1
ATOM 865 C CA . LYS A 1 111 ? -1.941 2.339 -13.935 1.00 84.19 111 LYS A CA 1
ATOM 866 C C . LYS A 1 111 ? -0.770 3.004 -13.208 1.00 84.19 111 LYS A C 1
ATOM 868 O O . LYS A 1 111 ? 0.369 2.844 -13.643 1.00 84.19 111 LYS A O 1
ATOM 873 N N . LEU A 1 112 ? -1.031 3.687 -12.094 1.00 82.00 112 LEU A N 1
ATOM 874 C CA . LEU A 1 112 ? -0.027 4.413 -11.327 1.00 82.00 112 LEU A CA 1
ATOM 875 C C . LEU A 1 112 ? 0.583 3.505 -10.261 1.00 82.00 112 LEU A C 1
ATOM 877 O O . LEU A 1 112 ? -0.118 2.757 -9.578 1.00 82.00 112 LEU A O 1
ATOM 881 N N . TRP A 1 113 ? 1.903 3.577 -10.136 1.00 85.31 113 TRP A N 1
ATOM 882 C CA . TRP A 1 113 ? 2.670 2.846 -9.135 1.00 85.31 113 TRP A CA 1
ATOM 883 C C . TRP A 1 113 ? 3.001 3.740 -7.946 1.00 85.31 113 TRP A C 1
ATOM 885 O O . TRP A 1 113 ? 2.960 4.969 -8.036 1.00 85.31 113 TRP A O 1
ATOM 895 N N . HIS A 1 114 ? 3.324 3.114 -6.820 1.00 88.94 114 HIS A N 1
ATOM 896 C CA . HIS A 1 114 ? 3.855 3.831 -5.669 1.00 88.94 114 HIS A CA 1
ATOM 897 C C . HIS A 1 114 ? 5.271 4.342 -5.955 1.00 88.94 114 HIS A C 1
ATOM 899 O O . HIS A 1 114 ? 6.002 3.781 -6.773 1.00 88.94 114 HIS A O 1
ATOM 905 N N . THR A 1 115 ? 5.665 5.405 -5.259 1.00 88.12 115 THR A N 1
ATOM 906 C CA . THR A 1 115 ? 7.026 5.943 -5.329 1.00 88.12 115 THR A CA 1
ATOM 907 C C . THR A 1 115 ? 7.954 5.199 -4.364 1.00 88.12 115 THR A C 1
ATOM 909 O O . THR A 1 115 ? 7.508 4.523 -3.431 1.00 88.12 115 THR A O 1
ATOM 912 N N . ASN A 1 116 ? 9.266 5.369 -4.537 1.00 88.75 116 ASN A N 1
ATOM 913 C CA . ASN A 1 116 ? 10.262 4.859 -3.589 1.00 88.75 116 ASN A CA 1
ATOM 914 C C . ASN A 1 116 ? 10.114 5.454 -2.187 1.00 88.75 116 ASN A C 1
ATOM 916 O O . ASN A 1 116 ? 10.424 4.791 -1.195 1.00 88.75 116 ASN A O 1
ATOM 920 N N . GLU A 1 117 ? 9.657 6.704 -2.108 1.00 89.19 117 GLU A N 1
ATOM 921 C CA . GLU A 1 117 ? 9.367 7.383 -0.849 1.00 89.19 117 GLU A CA 1
ATOM 922 C C . GLU A 1 117 ? 8.220 6.681 -0.127 1.00 89.19 117 GLU A C 1
ATOM 924 O O . GLU A 1 117 ? 8.372 6.318 1.038 1.00 89.19 117 GLU A O 1
ATOM 929 N N . THR A 1 118 ? 7.121 6.399 -0.836 1.00 90.56 118 THR A N 1
ATOM 930 C CA . THR A 1 118 ? 5.987 5.636 -0.304 1.00 90.56 118 THR A CA 1
ATOM 931 C C . THR A 1 118 ? 6.415 4.244 0.146 1.00 90.56 118 THR A C 1
ATOM 933 O O . THR A 1 118 ? 6.078 3.842 1.260 1.00 90.56 118 THR A O 1
ATOM 936 N N . LEU A 1 119 ? 7.194 3.522 -0.667 1.00 93.88 119 LEU A N 1
ATOM 937 C CA . LEU A 1 119 ? 7.701 2.201 -0.293 1.00 93.88 119 LEU A CA 1
ATOM 938 C C . LEU A 1 119 ? 8.544 2.294 0.982 1.00 93.88 119 LEU A C 1
ATOM 940 O O . LEU A 1 119 ? 8.238 1.623 1.963 1.00 93.88 119 LEU A O 1
ATOM 944 N N . SER A 1 120 ? 9.540 3.184 1.013 1.00 93.06 120 SER A N 1
ATOM 945 C CA . SER A 1 120 ? 10.420 3.371 2.173 1.00 93.06 120 SER A CA 1
ATOM 946 C C . SER A 1 120 ? 9.651 3.752 3.437 1.00 93.06 120 SER A C 1
ATOM 948 O O . SER A 1 120 ? 9.948 3.261 4.527 1.00 93.06 120 SER A O 1
ATOM 950 N N . TRP A 1 121 ? 8.677 4.652 3.302 1.00 94.12 121 TRP A N 1
ATOM 951 C CA . TRP A 1 121 ? 7.860 5.126 4.411 1.00 94.12 121 TRP A CA 1
ATOM 952 C C . TRP A 1 121 ? 6.990 4.005 4.982 1.00 94.12 121 TRP A C 1
ATOM 954 O O . TRP A 1 121 ? 6.935 3.850 6.205 1.00 94.12 121 TRP A O 1
ATOM 964 N N . THR A 1 122 ? 6.362 3.218 4.102 1.00 95.50 122 THR A N 1
ATOM 965 C CA . THR A 1 122 ? 5.462 2.111 4.459 1.00 95.50 122 THR A CA 1
ATOM 966 C C . THR A 1 122 ? 6.237 0.958 5.071 1.00 95.50 122 THR A C 1
ATOM 968 O O . THR A 1 122 ? 5.840 0.425 6.107 1.00 95.50 122 THR A O 1
ATOM 971 N N . TRP A 1 123 ? 7.382 0.607 4.478 1.00 97.31 123 TRP A N 1
ATOM 972 C CA . TRP A 1 123 ? 8.241 -0.464 4.972 1.00 97.31 123 TRP A CA 1
ATOM 973 C C . TRP A 1 123 ? 8.690 -0.187 6.406 1.00 97.31 123 TRP A C 1
ATOM 975 O O . TRP A 1 123 ? 8.538 -1.032 7.281 1.00 97.31 123 TRP A O 1
ATOM 985 N N . ALA A 1 124 ? 9.122 1.043 6.695 1.00 94.81 124 ALA A N 1
ATOM 986 C CA . ALA A 1 124 ? 9.564 1.446 8.029 1.00 94.81 124 ALA A CA 1
ATOM 987 C C . ALA A 1 124 ? 8.460 1.440 9.111 1.00 94.81 124 ALA A C 1
ATOM 989 O O . ALA A 1 124 ? 8.781 1.571 10.290 1.00 94.81 124 ALA A O 1
ATOM 990 N N . ARG A 1 125 ? 7.175 1.344 8.739 1.00 94.44 125 ARG A N 1
ATOM 991 C CA . ARG A 1 125 ? 6.026 1.527 9.654 1.00 94.44 125 ARG A CA 1
ATOM 992 C C . ARG A 1 125 ? 5.085 0.338 9.759 1.00 94.44 125 ARG A C 1
ATOM 994 O O . ARG A 1 125 ? 4.123 0.402 10.514 1.00 94.44 125 ARG A O 1
ATOM 1001 N N . THR A 1 126 ? 5.346 -0.717 9.011 1.00 96.12 126 THR A N 1
ATOM 1002 C CA . THR A 1 126 ? 4.514 -1.922 8.990 1.00 96.12 126 THR A CA 1
ATOM 1003 C C . THR A 1 126 ? 5.292 -3.101 9.537 1.00 96.12 126 THR A C 1
ATOM 1005 O O . THR A 1 126 ? 6.524 -3.081 9.522 1.00 96.12 126 THR A O 1
ATOM 1008 N N . LYS A 1 127 ? 4.606 -4.123 10.044 1.00 95.00 127 LYS A N 1
ATOM 1009 C CA . LYS A 1 127 ? 5.262 -5.314 10.599 1.00 95.00 127 LYS A CA 1
ATOM 1010 C C . LYS A 1 127 ? 5.862 -6.198 9.489 1.00 95.00 127 LYS A C 1
ATOM 1012 O O . LYS A 1 127 ? 5.278 -6.288 8.407 1.00 95.00 127 LYS A O 1
ATOM 1017 N N . PRO A 1 128 ? 6.994 -6.887 9.727 1.00 95.69 128 PRO A N 1
ATOM 1018 C CA . PRO A 1 128 ? 7.523 -7.876 8.788 1.00 95.69 128 PRO A CA 1
ATOM 1019 C C . PRO A 1 128 ? 6.486 -8.940 8.407 1.00 95.69 128 PRO A C 1
ATOM 1021 O O . PRO A 1 128 ? 5.720 -9.402 9.253 1.00 95.69 128 PRO A O 1
ATOM 1024 N N . GLY A 1 129 ? 6.458 -9.317 7.127 1.00 92.31 129 GLY A N 1
ATOM 1025 C CA . GLY A 1 129 ? 5.563 -10.350 6.599 1.00 92.31 129 GLY A CA 1
ATOM 1026 C C . GLY A 1 129 ? 4.091 -9.950 6.431 1.00 92.31 129 GLY A C 1
ATOM 1027 O O . GLY A 1 129 ? 3.295 -10.799 6.024 1.00 92.31 129 GLY A O 1
ATOM 1028 N N . CYS A 1 130 ? 3.706 -8.699 6.723 1.00 95.44 130 CYS A N 1
ATOM 1029 C CA . CYS A 1 130 ? 2.346 -8.226 6.454 1.00 95.44 130 CYS A CA 1
ATOM 1030 C C . CYS A 1 130 ? 2.042 -8.135 4.951 1.00 95.44 130 CYS A C 1
ATOM 1032 O O . CYS A 1 130 ? 2.937 -8.072 4.102 1.00 95.44 130 CYS A O 1
ATOM 1034 N N . GLY A 1 131 ? 0.748 -8.079 4.640 1.00 95.75 131 GLY A N 1
ATOM 1035 C CA . GLY A 1 131 ? 0.222 -8.041 3.282 1.00 95.75 131 GLY A CA 1
ATOM 1036 C C . GLY A 1 131 ? 0.820 -6.954 2.394 1.00 95.75 131 GLY A C 1
ATOM 1037 O O . GLY A 1 131 ? 1.311 -7.236 1.299 1.00 95.75 131 GLY A O 1
ATOM 1038 N N . ILE A 1 132 ? 0.851 -5.712 2.891 1.00 97.38 132 ILE A N 1
ATOM 1039 C CA . ILE A 1 132 ? 1.372 -4.574 2.119 1.00 97.38 132 ILE A CA 1
ATOM 1040 C C . I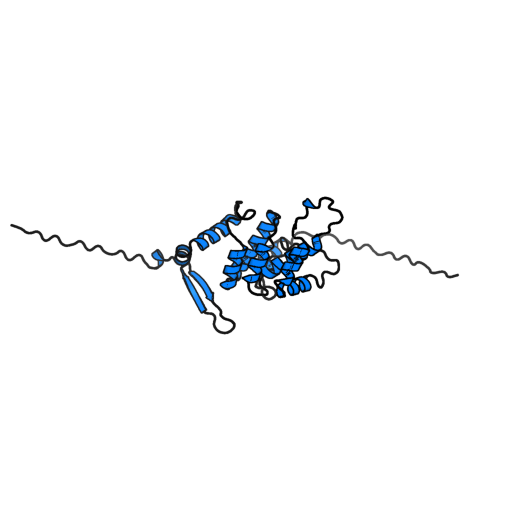LE A 1 132 ? 2.865 -4.702 1.812 1.00 97.38 132 ILE A C 1
ATOM 1042 O O . ILE A 1 132 ? 3.291 -4.298 0.734 1.00 97.38 132 ILE A O 1
ATOM 1046 N N . ARG A 1 133 ? 3.672 -5.288 2.705 1.00 97.44 133 ARG A N 1
ATOM 1047 C CA . ARG A 1 133 ? 5.101 -5.502 2.435 1.00 97.44 133 ARG A CA 1
ATOM 1048 C C . ARG A 1 133 ? 5.293 -6.496 1.298 1.00 97.44 133 ARG A C 1
ATOM 1050 O O . ARG A 1 133 ? 5.999 -6.185 0.344 1.00 97.44 133 ARG A O 1
ATOM 1057 N N . ARG A 1 134 ? 4.555 -7.607 1.311 1.00 96.25 134 ARG A N 1
ATOM 1058 C CA . ARG A 1 134 ? 4.579 -8.579 0.210 1.00 96.25 134 ARG A CA 1
ATOM 1059 C C . ARG A 1 134 ? 4.132 -7.955 -1.114 1.00 96.25 134 ARG A C 1
ATOM 1061 O O . ARG A 1 134 ? 4.768 -8.166 -2.146 1.00 96.25 134 ARG A O 1
ATOM 1068 N N . TYR A 1 135 ? 3.080 -7.135 -1.079 1.00 97.12 135 TYR A N 1
ATOM 1069 C CA . TYR A 1 135 ? 2.592 -6.384 -2.240 1.00 97.12 135 TYR A CA 1
ATOM 1070 C C . TYR A 1 135 ? 3.659 -5.440 -2.819 1.00 97.12 135 TYR A C 1
ATOM 1072 O O . TYR A 1 135 ? 3.910 -5.428 -4.029 1.00 97.12 135 TYR A O 1
ATOM 1080 N N . LEU A 1 136 ? 4.317 -4.660 -1.957 1.00 96.62 136 LEU A N 1
ATOM 1081 C CA . LEU A 1 136 ? 5.376 -3.724 -2.337 1.00 96.62 136 LEU A CA 1
ATOM 1082 C C . LEU A 1 136 ? 6.627 -4.455 -2.849 1.00 96.62 136 LEU A C 1
ATOM 1084 O O . LEU A 1 136 ? 7.187 -4.053 -3.866 1.00 96.62 136 LEU A O 1
ATOM 1088 N N . ALA A 1 137 ? 7.030 -5.552 -2.206 1.00 96.38 137 ALA A N 1
ATOM 1089 C CA . ALA A 1 137 ? 8.165 -6.364 -2.634 1.00 96.38 137 ALA A CA 1
ATOM 1090 C C . ALA A 1 137 ? 7.926 -6.976 -4.020 1.00 96.38 137 ALA A C 1
ATOM 1092 O O . ALA A 1 137 ? 8.772 -6.840 -4.903 1.00 96.38 137 ALA A O 1
ATOM 1093 N N . LEU A 1 138 ? 6.750 -7.566 -4.264 1.00 95.00 138 LEU A N 1
ATOM 1094 C CA . LEU A 1 138 ? 6.411 -8.118 -5.579 1.00 95.00 138 LEU A CA 1
ATOM 1095 C C . LEU A 1 138 ? 6.301 -7.027 -6.652 1.00 95.00 138 LEU A C 1
ATOM 1097 O O . LEU A 1 138 ? 6.696 -7.236 -7.801 1.00 95.00 138 LEU A O 1
ATOM 1101 N N . SER A 1 139 ? 5.822 -5.839 -6.279 1.00 93.75 139 SER A N 1
ATOM 1102 C CA . SER A 1 139 ? 5.840 -4.678 -7.170 1.00 93.75 139 SER A CA 1
ATOM 1103 C C . SER A 1 139 ? 7.264 -4.293 -7.558 1.00 93.75 139 SER A C 1
ATOM 1105 O O . SER A 1 139 ? 7.519 -4.082 -8.739 1.00 93.75 139 SER A O 1
ATOM 1107 N N . LEU A 1 140 ? 8.199 -4.274 -6.602 1.00 93.62 140 LEU A N 1
ATOM 1108 C CA . LEU A 1 140 ? 9.607 -3.972 -6.857 1.00 93.62 140 LEU A CA 1
ATOM 1109 C C . LEU A 1 140 ? 10.285 -5.050 -7.716 1.00 93.62 140 LEU A C 1
ATOM 1111 O O . LEU A 1 140 ? 10.995 -4.715 -8.664 1.00 93.62 140 LEU A O 1
ATOM 1115 N N . VAL A 1 141 ? 10.020 -6.336 -7.456 1.00 93.06 141 VAL A N 1
ATOM 1116 C CA . VAL A 1 141 ? 10.464 -7.454 -8.313 1.00 93.06 141 VAL A CA 1
ATOM 1117 C C . VAL A 1 141 ? 9.985 -7.244 -9.744 1.00 93.06 141 VAL A C 1
ATOM 1119 O O . VAL A 1 141 ? 10.762 -7.355 -10.694 1.00 93.06 141 VAL A O 1
ATOM 1122 N N . ARG A 1 142 ? 8.717 -6.862 -9.921 1.00 89.75 142 ARG A N 1
ATOM 1123 C CA . ARG A 1 142 ? 8.185 -6.530 -11.240 1.00 89.75 142 ARG A CA 1
ATOM 1124 C C . ARG A 1 142 ? 8.908 -5.343 -11.866 1.00 89.75 142 ARG A C 1
ATOM 1126 O O . ARG A 1 142 ? 9.2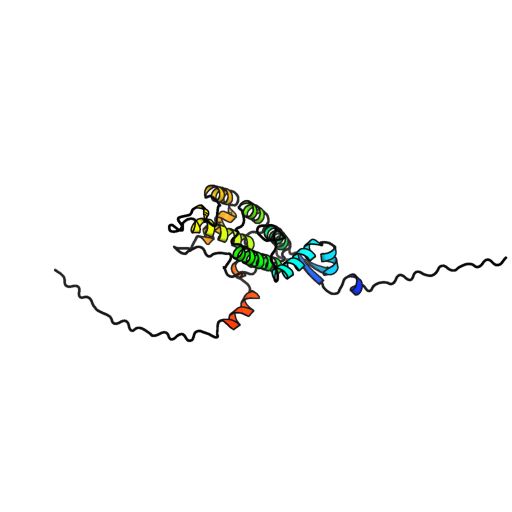24 -5.424 -13.048 1.00 89.75 142 ARG A O 1
ATOM 1133 N N . SER A 1 143 ? 9.212 -4.283 -11.122 1.00 86.44 143 SER A N 1
ATOM 1134 C CA . SER A 1 143 ? 9.991 -3.144 -11.633 1.00 86.44 143 SER A CA 1
ATOM 1135 C C . SER A 1 143 ? 11.373 -3.571 -12.124 1.00 86.44 143 SER A C 1
ATOM 1137 O O . SER A 1 143 ? 11.809 -3.124 -13.183 1.00 86.44 143 SER A O 1
ATOM 1139 N N . ILE A 1 144 ? 12.036 -4.466 -11.386 1.00 88.38 144 ILE A N 1
ATOM 1140 C CA . ILE A 1 144 ? 13.349 -5.019 -11.739 1.00 88.38 144 ILE A CA 1
ATOM 1141 C C . ILE A 1 144 ? 13.250 -5.861 -13.020 1.00 88.38 144 ILE A C 1
ATOM 1143 O O . ILE A 1 144 ? 14.079 -5.725 -13.920 1.00 88.38 144 ILE A O 1
ATOM 1147 N N . MET A 1 145 ? 12.228 -6.714 -13.131 1.00 84.50 145 MET A N 1
ATOM 1148 C CA . MET A 1 145 ? 12.120 -7.700 -14.213 1.00 84.50 145 MET A CA 1
ATOM 1149 C C . MET A 1 145 ? 11.467 -7.169 -15.494 1.00 84.50 145 MET A C 1
ATOM 1151 O O . MET A 1 145 ? 11.828 -7.596 -16.588 1.00 84.50 145 MET A O 1
ATOM 1155 N N . VAL A 1 146 ? 10.520 -6.234 -15.393 1.00 75.62 146 VAL A N 1
ATOM 1156 C CA . VAL A 1 146 ? 9.793 -5.661 -16.544 1.00 75.62 146 VAL A CA 1
ATOM 1157 C C . VAL A 1 146 ? 10.595 -4.540 -17.222 1.00 75.62 146 VAL A C 1
ATOM 1159 O O . VAL A 1 146 ? 10.210 -4.055 -18.281 1.00 75.62 146 VAL A O 1
ATOM 1162 N N . TYR A 1 147 ? 11.773 -4.178 -16.697 1.00 58.47 147 TYR A N 1
ATOM 1163 C CA . TYR A 1 147 ? 12.630 -3.107 -17.231 1.00 58.47 147 TYR A CA 1
ATOM 1164 C C . TYR A 1 147 ? 13.169 -3.351 -18.657 1.00 58.47 147 TYR A C 1
ATOM 1166 O O . TYR A 1 147 ? 13.833 -2.488 -19.235 1.00 58.47 147 TYR A O 1
ATOM 1174 N N . LYS A 1 148 ? 12.896 -4.519 -19.246 1.00 51.91 148 LYS A N 1
ATOM 1175 C CA . LYS A 1 148 ? 13.296 -4.885 -20.604 1.00 51.91 148 LYS A CA 1
ATOM 1176 C C . LYS A 1 148 ? 12.153 -5.609 -21.315 1.00 51.91 148 LYS A C 1
ATOM 1178 O O . LYS A 1 148 ? 12.208 -6.826 -21.459 1.00 51.91 148 LYS A O 1
ATOM 1183 N N . ASP A 1 149 ? 11.147 -4.885 -21.802 1.00 49.78 149 ASP A N 1
ATOM 1184 C CA . ASP A 1 149 ? 10.534 -5.327 -23.056 1.00 49.78 149 ASP A CA 1
ATOM 1185 C C . ASP A 1 149 ? 11.432 -4.810 -24.191 1.00 49.78 149 ASP A C 1
ATOM 1187 O O . ASP A 1 149 ? 11.401 -3.616 -24.492 1.00 49.78 149 ASP A O 1
ATOM 1191 N N . PRO A 1 150 ? 12.293 -5.651 -24.794 1.00 48.09 150 PRO A N 1
ATOM 1192 C CA . PRO A 1 150 ? 13.167 -5.224 -25.885 1.00 48.09 150 PRO A CA 1
ATOM 1193 C C . PRO A 1 150 ? 12.391 -4.767 -27.129 1.00 48.09 150 PRO A C 1
ATOM 1195 O O . PRO A 1 150 ? 13.005 -4.232 -28.050 1.00 48.09 150 PRO A O 1
ATOM 1198 N N . LYS A 1 151 ? 11.069 -4.984 -27.183 1.00 48.91 151 LYS A N 1
ATOM 1199 C CA . LYS A 1 151 ? 10.206 -4.549 -28.284 1.00 48.91 151 LYS A CA 1
ATOM 1200 C C . LYS A 1 151 ? 9.575 -3.176 -28.056 1.00 48.91 151 LYS A C 1
ATOM 1202 O O . LYS A 1 151 ? 9.066 -2.605 -29.019 1.00 48.91 151 LYS A O 1
ATOM 1207 N N . ASP A 1 152 ? 9.605 -2.635 -26.836 1.00 53.56 152 ASP A N 1
ATOM 1208 C CA . ASP A 1 152 ? 9.025 -1.320 -26.557 1.00 53.56 152 ASP A CA 1
ATOM 1209 C C . ASP A 1 152 ? 10.087 -0.227 -26.746 1.00 53.56 152 ASP A C 1
ATOM 1211 O O . ASP A 1 152 ? 10.962 0.012 -25.911 1.00 53.56 152 ASP A O 1
ATOM 1215 N N . VAL A 1 153 ? 10.044 0.391 -27.927 1.00 51.22 153 VAL A N 1
ATOM 1216 C CA . VAL A 1 153 ? 11.053 1.338 -28.434 1.00 51.22 153 VAL A CA 1
ATOM 1217 C C . VAL A 1 153 ? 11.016 2.674 -27.682 1.00 51.22 153 VAL A C 1
ATOM 1219 O O . VAL A 1 153 ? 11.951 3.467 -27.788 1.00 51.22 153 VAL A O 1
ATOM 1222 N N . ASP A 1 154 ? 9.954 2.940 -26.913 1.00 55.88 154 ASP A N 1
ATOM 1223 C CA . ASP A 1 154 ? 9.774 4.196 -26.193 1.00 55.88 154 ASP A CA 1
ATOM 1224 C C . ASP A 1 154 ? 10.185 4.071 -24.712 1.00 55.88 154 ASP A C 1
ATOM 1226 O O . ASP A 1 154 ? 9.387 3.658 -23.863 1.00 55.88 154 ASP A O 1
ATOM 1230 N N . PRO A 1 155 ? 11.411 4.486 -24.338 1.00 52.62 155 PRO A N 1
ATOM 1231 C CA . PRO A 1 155 ? 11.855 4.475 -22.951 1.00 52.62 155 PRO A CA 1
ATOM 1232 C C . PRO A 1 155 ? 11.001 5.348 -22.019 1.00 52.62 155 PRO A C 1
ATOM 1234 O O . PRO A 1 155 ? 11.111 5.180 -20.806 1.00 52.62 155 PRO A O 1
ATOM 1237 N N . LYS A 1 156 ? 10.155 6.246 -22.544 1.00 50.22 156 LYS A N 1
ATOM 1238 C CA . LYS A 1 156 ? 9.248 7.093 -21.757 1.00 50.22 156 LYS A CA 1
ATOM 1239 C C . LYS A 1 156 ? 7.920 6.409 -21.422 1.00 50.22 156 LYS A C 1
ATOM 1241 O O . LYS A 1 156 ? 7.228 6.874 -20.524 1.00 50.22 156 LYS A O 1
ATOM 1246 N N . LYS A 1 157 ? 7.577 5.298 -22.086 1.00 50.06 157 LYS A N 1
ATOM 1247 C CA . LYS A 1 157 ? 6.415 4.455 -21.739 1.00 50.06 157 LYS A CA 1
ATOM 1248 C C . LYS A 1 157 ? 6.715 3.428 -20.651 1.00 50.06 157 LYS A C 1
ATOM 1250 O O . LYS A 1 157 ? 5.822 2.680 -20.256 1.00 50.06 157 LYS A O 1
ATOM 1255 N N . ARG A 1 158 ? 7.950 3.398 -20.131 1.00 54.19 158 ARG A N 1
ATOM 1256 C CA . ARG A 1 158 ? 8.314 2.567 -18.978 1.00 54.19 158 ARG A CA 1
ATOM 1257 C C . ARG A 1 158 ? 7.420 2.945 -17.804 1.00 54.19 158 ARG A C 1
ATOM 1259 O O . ARG A 1 158 ? 7.581 3.990 -17.185 1.00 54.19 158 ARG A O 1
ATOM 1266 N N . VAL A 1 159 ? 6.477 2.059 -17.500 1.00 53.78 159 VAL A N 1
ATOM 1267 C CA . VAL A 1 159 ? 5.469 2.251 -16.448 1.00 53.78 159 VAL A CA 1
ATOM 1268 C C . VAL A 1 159 ? 6.121 2.314 -15.055 1.00 53.78 159 VAL A C 1
ATOM 1270 O O . VAL A 1 159 ? 5.491 2.749 -14.101 1.00 53.78 159 VAL A O 1
ATOM 1273 N N . PHE A 1 160 ? 7.398 1.938 -14.940 1.00 60.62 160 PHE A N 1
ATOM 1274 C CA . PHE A 1 160 ? 8.216 2.117 -13.747 1.00 60.62 160 PHE A CA 1
ATOM 1275 C C . PHE A 1 160 ? 9.445 2.975 -14.055 1.00 60.62 160 PHE A C 1
ATOM 1277 O O . PHE A 1 160 ? 10.315 2.584 -14.832 1.00 60.62 160 PHE A O 1
ATOM 1284 N N . THR A 1 161 ? 9.514 4.143 -13.421 1.00 61.88 161 THR A N 1
ATOM 1285 C CA . THR A 1 161 ? 10.581 5.140 -13.593 1.00 61.88 161 THR A CA 1
ATOM 1286 C C . THR A 1 161 ? 11.752 4.961 -12.632 1.00 61.88 161 THR A C 1
ATOM 1288 O O . THR A 1 161 ? 12.724 5.702 -12.736 1.00 61.88 161 THR A O 1
ATOM 1291 N N . VAL A 1 162 ? 11.684 3.995 -11.709 1.00 77.31 162 VAL A N 1
ATOM 1292 C CA . VAL A 1 162 ? 12.717 3.824 -10.684 1.00 77.31 162 VAL A CA 1
ATOM 1293 C C . VAL A 1 162 ? 14.002 3.282 -11.312 1.00 77.31 162 VAL A C 1
ATOM 1295 O O . VAL A 1 162 ? 14.015 2.206 -11.912 1.00 77.31 162 VAL A O 1
ATOM 1298 N N . GLY A 1 163 ? 15.090 4.035 -11.185 1.00 84.00 163 GLY A N 1
ATOM 1299 C CA . GLY A 1 163 ? 16.404 3.665 -11.688 1.00 84.00 163 GLY A CA 1
ATOM 1300 C C . GLY A 1 163 ? 17.075 2.590 -10.833 1.00 84.00 163 GLY A C 1
ATOM 1301 O O . GLY A 1 163 ? 16.887 2.519 -9.620 1.00 84.00 163 GLY A O 1
ATOM 1302 N N . THR A 1 164 ? 17.940 1.779 -11.449 1.00 88.19 164 THR A N 1
ATOM 1303 C CA . THR A 1 164 ? 18.684 0.701 -10.765 1.00 88.19 164 THR A CA 1
ATOM 1304 C C . THR A 1 164 ? 19.432 1.186 -9.521 1.00 88.19 164 THR A C 1
ATOM 1306 O O . THR A 1 164 ? 19.468 0.477 -8.519 1.00 88.19 164 THR A O 1
ATOM 1309 N N . LYS A 1 165 ? 20.008 2.396 -9.564 1.00 90.88 165 LYS A N 1
ATOM 1310 C CA . LYS A 1 165 ? 20.714 2.995 -8.423 1.00 90.88 165 LYS A CA 1
ATOM 1311 C C . LYS A 1 165 ? 19.779 3.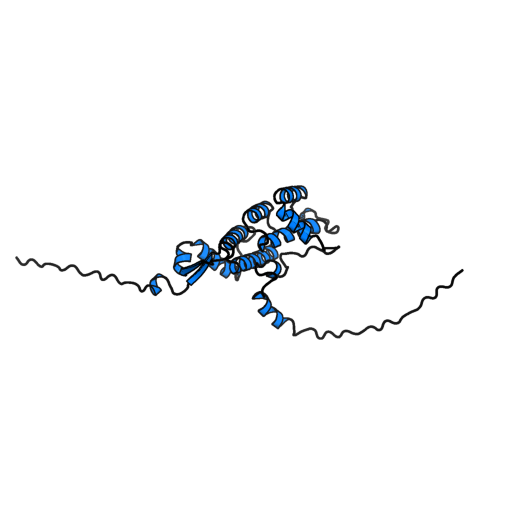211 -7.230 1.00 90.88 165 LYS A C 1
ATOM 1313 O O . LYS A 1 165 ? 20.130 2.855 -6.114 1.00 90.88 165 LYS A O 1
ATOM 1318 N N . GLU A 1 166 ? 18.583 3.732 -7.478 1.00 90.19 166 GLU A N 1
ATOM 1319 C CA . GLU A 1 166 ? 17.593 4.023 -6.439 1.00 90.19 166 GLU A CA 1
ATOM 1320 C C . GLU A 1 166 ? 17.027 2.725 -5.839 1.00 90.19 166 GLU A C 1
ATOM 1322 O O . GLU A 1 166 ? 16.823 2.641 -4.630 1.00 90.19 166 GLU A O 1
ATOM 1327 N N . ILE A 1 167 ? 16.842 1.683 -6.664 1.00 92.38 167 ILE A N 1
ATOM 1328 C CA . ILE A 1 167 ? 16.507 0.332 -6.180 1.00 92.38 167 ILE A CA 1
ATOM 1329 C C . ILE A 1 167 ? 17.624 -0.190 -5.272 1.00 92.38 167 ILE A C 1
ATOM 1331 O O . ILE A 1 167 ? 17.350 -0.644 -4.166 1.00 92.38 167 ILE A O 1
ATOM 1335 N N . ALA A 1 168 ? 18.884 -0.112 -5.708 1.00 95.31 168 ALA A N 1
ATOM 1336 C CA . ALA A 1 168 ? 20.018 -0.595 -4.922 1.00 95.31 168 ALA A CA 1
ATOM 1337 C C . ALA A 1 168 ? 20.144 0.138 -3.574 1.00 95.31 168 ALA A C 1
ATOM 1339 O O . ALA A 1 168 ? 20.355 -0.503 -2.546 1.00 95.31 168 ALA A O 1
ATOM 1340 N N . GLU A 1 169 ? 19.956 1.460 -3.558 1.00 95.88 169 GLU A N 1
ATOM 1341 C CA . GLU A 1 169 ? 19.933 2.266 -2.332 1.00 95.88 169 GLU A CA 1
ATOM 1342 C C . GLU A 1 169 ? 18.796 1.845 -1.390 1.00 95.88 169 GLU A C 1
ATOM 1344 O O . GLU A 1 169 ? 19.012 1.691 -0.186 1.00 95.88 169 GLU A O 1
ATOM 1349 N N . MET A 1 170 ? 17.598 1.598 -1.925 1.00 95.31 170 MET A N 1
ATOM 1350 C CA . MET A 1 170 ? 16.451 1.127 -1.149 1.00 95.31 170 MET A CA 1
ATOM 1351 C C . MET A 1 170 ? 16.694 -0.258 -0.535 1.00 95.31 170 MET A C 1
ATOM 1353 O O . MET A 1 170 ? 16.454 -0.447 0.658 1.00 95.31 170 MET A O 1
ATOM 1357 N N . LEU A 1 171 ? 17.197 -1.211 -1.322 1.00 97.06 171 LEU A N 1
ATOM 1358 C CA . LEU A 1 171 ? 17.518 -2.560 -0.848 1.00 97.06 171 LEU A CA 1
ATOM 1359 C C . LEU A 1 171 ? 18.663 -2.548 0.178 1.00 97.06 171 LEU A C 1
ATOM 1361 O O . LEU A 1 171 ? 18.649 -3.328 1.125 1.00 97.06 171 LEU A O 1
ATOM 1365 N N . GLY A 1 172 ? 19.627 -1.633 0.034 1.00 97.62 172 GLY A N 1
ATOM 1366 C CA . GLY A 1 172 ? 20.681 -1.417 1.029 1.00 97.62 172 GLY A CA 1
ATOM 1367 C C . GLY A 1 172 ? 20.160 -0.811 2.337 1.00 97.62 172 GLY A C 1
ATOM 1368 O O . GLY A 1 172 ? 20.659 -1.142 3.411 1.00 97.62 172 GLY A O 1
ATOM 1369 N N . LYS A 1 173 ? 19.136 0.048 2.264 1.00 97.56 173 LYS A N 1
ATOM 1370 C CA . LYS A 1 173 ? 18.486 0.658 3.434 1.00 97.56 173 LYS A CA 1
ATOM 1371 C C . LYS A 1 173 ? 17.628 -0.333 4.227 1.00 97.56 173 LYS A C 1
ATOM 1373 O O . LYS A 1 173 ? 17.539 -0.199 5.446 1.00 97.56 173 LYS A O 1
ATOM 1378 N N . PHE A 1 174 ? 17.005 -1.300 3.555 1.00 98.06 174 PHE A N 1
ATOM 1379 C CA . PHE A 1 174 ? 16.116 -2.294 4.161 1.00 98.06 174 PHE A CA 1
ATOM 1380 C C . PHE A 1 174 ? 16.594 -3.720 3.834 1.00 98.06 174 PHE A C 1
ATOM 1382 O O . PHE A 1 174 ? 16.149 -4.312 2.850 1.00 98.06 174 PHE A O 1
ATOM 1389 N N . PRO A 1 175 ? 17.502 -4.304 4.642 1.00 97.88 175 PRO A N 1
ATOM 1390 C CA . PRO A 1 175 ? 18.026 -5.646 4.381 1.00 97.88 175 PRO A CA 1
ATOM 1391 C C . PRO A 1 175 ? 16.951 -6.743 4.370 1.00 97.88 175 PRO A C 1
ATOM 1393 O O . PRO A 1 175 ? 17.083 -7.726 3.648 1.00 97.88 175 PRO A O 1
ATOM 1396 N N . ASP A 1 176 ? 15.876 -6.578 5.143 1.00 97.69 176 ASP A N 1
ATOM 1397 C CA . ASP A 1 176 ? 14.727 -7.488 5.156 1.00 97.69 176 ASP A CA 1
ATOM 1398 C C . ASP A 1 176 ? 13.924 -7.431 3.845 1.00 97.69 176 ASP A C 1
ATOM 1400 O O . ASP A 1 176 ? 13.533 -8.476 3.330 1.00 97.69 176 ASP A O 1
ATOM 1404 N N . LEU A 1 177 ? 13.763 -6.244 3.247 1.00 97.50 177 LEU A N 1
ATOM 1405 C CA . LEU A 1 177 ? 13.205 -6.094 1.897 1.00 97.50 177 LEU A CA 1
ATOM 1406 C C . LEU A 1 177 ? 14.068 -6.805 0.852 1.00 97.50 177 LEU A C 1
ATOM 1408 O O . LEU A 1 177 ? 13.530 -7.458 -0.038 1.00 97.50 177 LEU A O 1
ATOM 1412 N N . LEU A 1 178 ? 15.397 -6.686 0.944 1.00 97.75 178 LEU A N 1
ATOM 1413 C CA . LEU A 1 178 ? 16.307 -7.389 0.036 1.00 97.75 178 LEU A CA 1
ATOM 1414 C C . LEU A 1 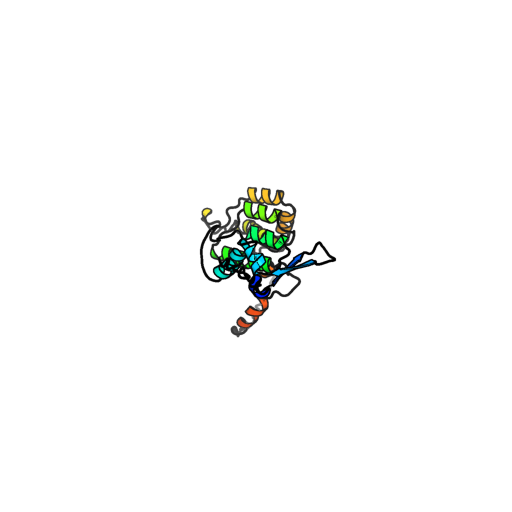178 ? 16.096 -8.903 0.101 1.00 97.75 178 LEU A C 1
ATOM 1416 O O . LEU A 1 178 ? 16.014 -9.542 -0.945 1.00 97.75 178 LEU A O 1
ATOM 1420 N N . VAL A 1 179 ? 15.984 -9.469 1.304 1.00 97.12 179 VAL A N 1
ATOM 1421 C CA . VAL A 1 179 ? 15.698 -10.900 1.469 1.00 97.12 179 VAL A CA 1
ATOM 1422 C C . VAL A 1 179 ? 14.362 -11.261 0.821 1.00 97.12 179 VAL A C 1
ATOM 1424 O O . VAL A 1 179 ? 14.332 -12.180 0.008 1.00 97.12 179 VAL A O 1
ATOM 1427 N N . GLU A 1 180 ? 13.295 -10.506 1.090 1.00 96.06 180 GLU A N 1
ATOM 1428 C CA . GLU A 1 180 ? 11.958 -10.778 0.539 1.00 96.06 180 GLU A CA 1
ATOM 1429 C C . GLU A 1 180 ? 11.927 -10.675 -0.998 1.00 96.06 180 GLU A C 1
ATOM 1431 O O . GLU A 1 180 ? 11.348 -11.522 -1.676 1.00 96.06 180 GLU A O 1
ATOM 1436 N N . VAL A 1 181 ? 12.630 -9.698 -1.578 1.00 95.94 181 VAL A N 1
ATOM 1437 C CA . VAL A 1 181 ? 12.800 -9.567 -3.034 1.00 95.94 181 VAL A CA 1
ATOM 1438 C C . VAL A 1 181 ? 13.558 -10.759 -3.616 1.00 95.94 181 VAL A C 1
ATOM 1440 O O . VAL A 1 181 ? 13.132 -11.319 -4.626 1.00 95.94 181 VAL A O 1
ATOM 1443 N N . LEU A 1 182 ? 14.665 -11.175 -2.994 1.00 95.81 182 LEU A N 1
ATOM 1444 C CA . LEU A 1 182 ? 15.441 -12.326 -3.460 1.00 95.81 182 LEU A CA 1
ATOM 1445 C C . LEU A 1 182 ? 14.650 -13.632 -3.347 1.00 95.81 182 LEU A C 1
ATOM 1447 O O . LEU A 1 182 ? 14.763 -14.481 -4.228 1.00 95.81 182 LEU A O 1
ATOM 1451 N N . GLU A 1 183 ? 13.852 -13.802 -2.295 1.00 94.00 183 GLU A N 1
ATOM 1452 C CA . GLU A 1 183 ? 12.962 -14.953 -2.128 1.00 94.00 183 GLU A CA 1
ATOM 1453 C C . GLU A 1 183 ? 11.875 -14.991 -3.197 1.00 94.00 183 GLU A C 1
ATOM 1455 O O . GLU A 1 183 ? 11.676 -16.036 -3.805 1.00 94.00 183 GLU A O 1
ATOM 1460 N N . LEU A 1 184 ? 11.235 -13.856 -3.489 1.00 92.88 184 LEU A N 1
ATOM 1461 C CA . LEU A 1 184 ? 10.243 -13.764 -4.561 1.00 92.88 184 LEU A CA 1
ATOM 1462 C C . LEU A 1 184 ? 10.848 -14.041 -5.942 1.00 92.88 184 LEU A C 1
ATOM 1464 O O . LEU A 1 184 ? 10.181 -14.628 -6.785 1.00 92.88 184 LEU A O 1
ATOM 1468 N N . MET A 1 185 ? 12.101 -13.637 -6.178 1.00 93.12 185 MET A N 1
ATOM 1469 C CA . MET A 1 185 ? 12.811 -13.918 -7.431 1.00 93.12 185 MET A CA 1
ATOM 1470 C C . MET A 1 185 ? 13.255 -15.382 -7.557 1.00 93.12 185 MET A C 1
ATOM 1472 O O . MET A 1 185 ? 13.394 -15.889 -8.673 1.00 93.12 185 MET A O 1
ATOM 1476 N N . ARG A 1 186 ? 13.494 -16.080 -6.440 1.00 91.44 186 ARG A N 1
ATOM 1477 C CA . ARG A 1 186 ? 13.853 -17.504 -6.445 1.00 91.44 186 ARG A CA 1
ATOM 1478 C C . ARG A 1 186 ? 12.644 -18.335 -6.883 1.00 91.44 186 ARG A C 1
ATOM 1480 O O . ARG A 1 186 ? 11.584 -18.274 -6.276 1.00 91.44 186 ARG A O 1
ATOM 1487 N N . GLY A 1 187 ? 12.815 -19.133 -7.934 1.00 79.44 187 GLY A N 1
ATOM 1488 C CA . GLY A 1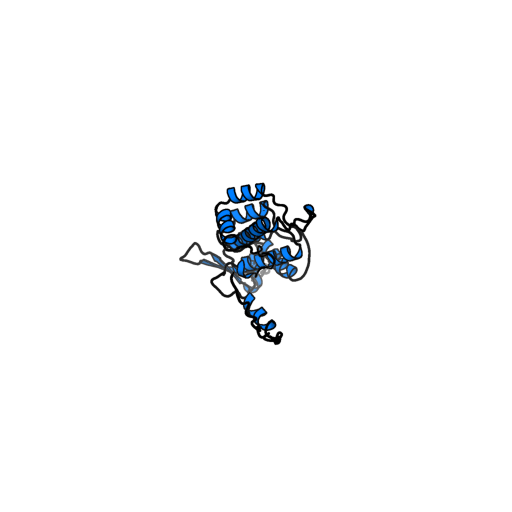 187 ? 11.742 -19.950 -8.517 1.00 79.44 187 GLY A CA 1
ATOM 1489 C C . GLY A 1 187 ? 10.983 -19.271 -9.659 1.00 79.44 187 GLY A C 1
ATOM 1490 O O . GLY A 1 187 ? 10.063 -19.857 -10.223 1.00 79.44 187 GLY A O 1
ATOM 1491 N N . MET A 1 188 ? 11.385 -18.062 -10.056 1.00 83.31 188 MET A N 1
ATOM 1492 C CA . MET A 1 188 ? 10.858 -17.398 -11.249 1.00 83.31 188 MET A CA 1
ATOM 1493 C C . MET A 1 188 ? 11.589 -17.809 -12.538 1.00 83.31 188 MET A C 1
ATOM 1495 O O . MET A 1 188 ? 11.684 -16.995 -13.450 1.00 83.31 188 MET A O 1
ATOM 1499 N N . ASP A 1 189 ? 12.125 -19.030 -12.629 1.00 78.38 189 ASP A N 1
ATOM 1500 C CA . ASP A 1 189 ? 13.031 -19.521 -13.686 1.00 78.38 189 ASP A CA 1
ATOM 1501 C C . ASP A 1 189 ? 12.532 -19.230 -15.120 1.00 78.38 189 ASP A C 1
ATOM 1503 O O . ASP A 1 189 ? 11.829 -20.021 -15.743 1.00 78.38 189 ASP A O 1
ATOM 1507 N N . GLY A 1 190 ? 12.867 -18.050 -15.652 1.00 74.25 190 GLY A N 1
ATOM 1508 C CA . GLY A 1 190 ? 12.371 -17.556 -16.944 1.00 74.25 190 GLY A CA 1
ATOM 1509 C C . GLY A 1 190 ? 10.900 -17.106 -16.962 1.00 74.25 190 GLY A C 1
ATOM 1510 O O . GLY A 1 190 ? 10.412 -16.660 -18.003 1.00 74.25 190 GLY A O 1
ATOM 1511 N N . LEU A 1 191 ? 10.188 -17.172 -15.835 1.00 80.50 191 LEU A N 1
ATOM 1512 C CA . LEU A 1 191 ? 8.805 -16.721 -15.712 1.00 80.50 191 LEU A CA 1
ATOM 1513 C C . LEU A 1 191 ? 8.731 -15.198 -15.552 1.00 80.50 191 LEU A C 1
ATOM 1515 O O . LEU A 1 191 ? 9.531 -14.562 -14.862 1.00 80.50 191 LEU A O 1
ATOM 1519 N N . LYS A 1 192 ? 7.722 -14.589 -16.180 1.00 80.75 192 LYS A N 1
ATOM 1520 C CA . LYS A 1 192 ? 7.445 -13.158 -16.012 1.00 80.75 192 LYS A CA 1
ATOM 1521 C C . LYS A 1 192 ? 6.940 -12.891 -14.595 1.00 80.75 192 LYS A C 1
ATOM 1523 O O . LYS A 1 192 ? 6.063 -13.601 -14.109 1.00 80.75 192 LYS A O 1
ATOM 1528 N N . ALA A 1 193 ? 7.420 -11.809 -13.981 1.00 86.38 193 ALA A N 1
ATOM 1529 C CA . ALA A 1 193 ? 6.855 -11.306 -12.733 1.00 86.38 193 ALA A CA 1
ATOM 1530 C C . ALA A 1 193 ? 5.356 -11.060 -12.877 1.00 86.38 193 ALA A C 1
ATOM 1532 O O . ALA A 1 193 ? 4.928 -10.278 -13.735 1.00 86.38 193 ALA A O 1
ATOM 1533 N N . ARG A 1 194 ? 4.569 -11.725 -12.023 1.00 89.38 194 ARG A N 1
ATOM 1534 C CA . ARG A 1 194 ? 3.130 -11.491 -11.913 1.00 89.38 194 ARG A CA 1
ATOM 1535 C C . ARG A 1 194 ? 2.897 -10.017 -11.590 1.00 89.38 194 ARG A C 1
ATOM 1537 O O . ARG A 1 194 ? 3.668 -9.400 -10.860 1.00 89.38 194 ARG A O 1
ATOM 1544 N N . ASP A 1 195 ? 1.868 -9.428 -12.190 1.00 91.31 195 ASP A N 1
ATOM 1545 C CA . ASP A 1 195 ? 1.481 -8.059 -11.865 1.00 91.31 195 ASP A CA 1
ATOM 1546 C C . ASP A 1 195 ? 0.679 -8.064 -10.559 1.00 91.31 195 ASP A C 1
ATOM 1548 O O . ASP A 1 195 ? -0.434 -8.593 -10.556 1.00 91.31 195 ASP A O 1
ATOM 1552 N N . PRO A 1 196 ? 1.208 -7.507 -9.453 1.00 94.88 196 PRO A N 1
ATOM 1553 C CA . PRO A 1 196 ? 0.531 -7.563 -8.161 1.00 94.88 196 PRO A CA 1
ATOM 1554 C C . PRO A 1 196 ? -0.818 -6.832 -8.171 1.00 94.88 196 PRO A C 1
ATOM 1556 O O . PRO A 1 196 ? -1.663 -7.112 -7.331 1.00 94.88 196 PRO A O 1
ATOM 1559 N N . ARG A 1 197 ? -1.077 -5.948 -9.145 1.00 93.38 197 ARG A N 1
ATOM 1560 C CA . ARG A 1 197 ? -2.354 -5.226 -9.281 1.00 93.38 197 ARG A CA 1
ATOM 1561 C C . ARG A 1 197 ? -3.504 -6.101 -9.792 1.00 93.38 197 ARG A C 1
ATOM 1563 O O . ARG A 1 197 ? -4.656 -5.713 -9.660 1.00 93.38 197 ARG A O 1
ATOM 1570 N N . VAL A 1 198 ? -3.193 -7.241 -10.411 1.00 92.25 198 VAL A N 1
ATOM 1571 C CA . VAL A 1 198 ? -4.180 -8.219 -10.920 1.00 92.25 198 VAL A CA 1
ATOM 1572 C C . VAL A 1 198 ? -3.996 -9.605 -10.301 1.00 92.25 198 VAL A C 1
ATOM 1574 O O . VAL A 1 198 ? -4.715 -10.535 -10.651 1.00 92.25 198 VAL A O 1
ATOM 1577 N N . ALA A 1 199 ? -3.010 -9.756 -9.417 1.00 92.75 199 ALA A N 1
ATOM 1578 C CA . ALA A 1 199 ? -2.828 -10.962 -8.628 1.00 92.75 199 ALA A CA 1
ATOM 1579 C C . ALA A 1 199 ? -4.013 -11.156 -7.674 1.00 92.75 199 ALA A C 1
ATOM 1581 O O . ALA A 1 199 ? -4.706 -10.196 -7.320 1.00 92.75 199 ALA A O 1
ATOM 1582 N N . HIS A 1 200 ? -4.246 -12.405 -7.269 1.00 92.75 200 HIS A N 1
ATOM 1583 C CA . HIS A 1 200 ? -5.391 -12.721 -6.429 1.00 92.75 200 HIS A CA 1
ATOM 1584 C C . HIS A 1 200 ? -5.267 -11.974 -5.090 1.00 92.75 200 HIS A C 1
ATOM 1586 O O . HIS A 1 200 ? -4.197 -12.045 -4.481 1.00 92.75 200 HIS A O 1
ATOM 1592 N N . PRO A 1 201 ? -6.306 -11.271 -4.600 1.00 90.31 201 PRO A N 1
ATOM 1593 C CA . PRO A 1 201 ? -6.156 -10.414 -3.422 1.00 90.31 201 PRO A CA 1
ATOM 1594 C C . PRO A 1 201 ? -5.660 -11.154 -2.178 1.00 90.31 201 PRO A C 1
ATOM 1596 O O . PRO A 1 201 ? -4.842 -10.635 -1.420 1.00 90.31 201 PRO A O 1
ATOM 1599 N N . CYS A 1 202 ? -6.059 -12.420 -2.034 1.00 90.94 202 CYS A N 1
ATOM 1600 C CA . CYS A 1 202 ? -5.647 -13.259 -0.912 1.00 90.94 202 CYS A CA 1
ATOM 1601 C C . CYS A 1 202 ? -4.132 -13.493 -0.846 1.00 90.94 202 CYS A C 1
ATOM 1603 O O . CYS A 1 202 ? -3.628 -13.787 0.230 1.00 90.94 202 CYS A O 1
ATOM 1605 N N . GLU A 1 203 ? -3.379 -13.312 -1.940 1.00 92.44 203 GLU A N 1
ATOM 1606 C CA . GLU A 1 203 ? -1.908 -13.371 -1.909 1.00 92.44 203 GLU A CA 1
ATOM 1607 C C . GLU A 1 203 ? -1.308 -12.316 -0.966 1.00 92.44 203 GLU A C 1
ATOM 1609 O O . GLU A 1 203 ? -0.212 -12.505 -0.429 1.00 92.44 203 GLU A O 1
ATOM 1614 N N . PHE A 1 204 ? -2.033 -11.221 -0.738 1.00 95.25 204 PHE A N 1
ATOM 1615 C CA . PHE A 1 204 ? -1.606 -10.078 0.062 1.00 95.25 204 PHE A CA 1
ATOM 1616 C C . PHE A 1 204 ? -2.475 -9.862 1.300 1.00 95.25 204 PHE A C 1
ATOM 1618 O O . PHE A 1 204 ? -2.282 -8.877 2.003 1.00 95.25 204 PHE A O 1
ATOM 1625 N N . HIS A 1 205 ? -3.420 -10.750 1.592 1.00 94.12 205 HIS A N 1
ATOM 1626 C CA . HIS A 1 205 ? -4.183 -10.677 2.834 1.00 94.12 205 HIS A CA 1
ATOM 1627 C C . HIS A 1 205 ? -3.401 -11.287 3.997 1.00 94.12 205 HIS A C 1
ATOM 1629 O O . HIS A 1 205 ? -2.578 -12.192 3.827 1.00 94.12 205 HIS A O 1
ATOM 1635 N N . GLU A 1 206 ? -3.657 -10.814 5.214 1.00 87.06 206 GLU A N 1
ATOM 1636 C CA . GLU A 1 206 ? -2.891 -11.247 6.391 1.00 87.06 206 GLU A CA 1
ATOM 1637 C C . GLU A 1 206 ? -3.210 -12.675 6.843 1.00 87.06 206 GLU A C 1
ATOM 1639 O O . GLU A 1 206 ? -2.443 -13.295 7.581 1.00 87.06 206 GLU A O 1
ATOM 1644 N N . HIS A 1 207 ? -4.332 -13.229 6.391 1.00 79.00 207 HIS A N 1
ATOM 1645 C CA . HIS A 1 207 ? -4.714 -14.602 6.694 1.00 79.00 207 HIS A CA 1
ATOM 1646 C C . HIS A 1 207 ? -4.005 -15.647 5.810 1.00 79.00 207 HIS A C 1
ATOM 1648 O O . HIS A 1 207 ? -4.097 -16.847 6.092 1.00 79.00 207 HIS A O 1
ATOM 1654 N N . TRP A 1 208 ? -3.267 -15.221 4.781 1.00 67.38 208 TRP A N 1
ATOM 1655 C CA . TRP A 1 208 ? -2.504 -16.110 3.908 1.00 67.38 208 TRP A CA 1
ATOM 1656 C C . TRP A 1 208 ? -1.298 -16.746 4.620 1.00 67.38 208 TRP A C 1
ATOM 1658 O O . TRP A 1 208 ? -0.568 -16.043 5.324 1.00 67.38 208 TRP A O 1
ATOM 1668 N N . PRO A 1 209 ? -1.002 -18.047 4.416 1.00 61.25 209 PRO A N 1
ATOM 1669 C CA . PRO A 1 209 ? -1.741 -19.054 3.634 1.00 61.25 209 PRO A CA 1
ATOM 1670 C C . PRO A 1 209 ? -2.730 -19.892 4.475 1.00 61.25 209 PRO A C 1
ATOM 1672 O O . PRO A 1 209 ? -3.125 -20.980 4.073 1.00 61.25 209 PRO A O 1
ATOM 1675 N N . ARG A 1 210 ? -3.049 -19.475 5.708 1.00 64.44 210 ARG A N 1
ATOM 1676 C CA . ARG A 1 210 ? -3.527 -20.389 6.763 1.00 64.44 210 ARG A CA 1
ATOM 1677 C C . ARG A 1 210 ? -5.041 -20.434 6.970 1.00 64.44 210 ARG A C 1
ATOM 1679 O O . ARG A 1 210 ? -5.495 -21.335 7.673 1.00 64.44 210 ARG A O 1
ATOM 1686 N N . LYS A 1 211 ? -5.823 -19.492 6.439 1.00 74.12 211 LYS A N 1
ATOM 1687 C CA . LYS A 1 211 ? -7.293 -19.512 6.564 1.00 74.12 211 LYS A CA 1
ATOM 1688 C C . LYS A 1 211 ? -7.970 -19.198 5.228 1.00 74.12 211 LYS A C 1
ATOM 1690 O O . LYS A 1 211 ? -7.427 -18.379 4.493 1.00 74.12 211 LYS A O 1
ATOM 1695 N N . PRO A 1 212 ? -9.136 -19.809 4.942 1.00 72.38 212 PRO A N 1
ATOM 1696 C CA . PRO A 1 212 ? -9.925 -19.473 3.763 1.00 72.38 212 PRO A CA 1
ATOM 1697 C C . PRO A 1 212 ? -10.375 -18.015 3.838 1.00 72.38 212 PRO A C 1
ATOM 1699 O O . PRO A 1 212 ? -10.836 -17.551 4.889 1.00 72.38 212 PRO A O 1
ATOM 1702 N N . CYS A 1 213 ? -10.212 -17.300 2.731 1.00 73.88 213 CYS A N 1
ATOM 1703 C CA . CYS A 1 213 ? -10.696 -15.940 2.604 1.00 73.88 213 CYS A CA 1
ATOM 1704 C C . CYS A 1 213 ? -12.197 -15.949 2.324 1.00 73.88 213 CYS A C 1
ATOM 1706 O O . CYS A 1 213 ? -12.695 -16.811 1.607 1.00 73.88 213 CYS A O 1
ATOM 1708 N N . GLY A 1 214 ? -12.927 -14.947 2.817 1.00 71.06 214 GLY A N 1
ATOM 1709 C CA . GLY A 1 214 ? -14.320 -14.747 2.405 1.00 71.06 214 GLY A CA 1
ATOM 1710 C C . GLY A 1 214 ? -14.477 -14.439 0.909 1.00 71.06 214 GLY A C 1
ATOM 1711 O O . GLY A 1 214 ? -15.579 -14.568 0.392 1.00 71.06 214 GLY A O 1
ATOM 1712 N N . TYR A 1 215 ? -13.388 -14.066 0.227 1.00 63.97 215 TYR A N 1
ATOM 1713 C CA . TYR A 1 215 ? -13.362 -13.716 -1.195 1.00 63.97 215 TYR A CA 1
ATOM 1714 C C . TYR A 1 215 ? -13.561 -14.921 -2.128 1.00 63.97 215 TYR A C 1
ATOM 1716 O O . TYR A 1 215 ? -14.092 -14.758 -3.224 1.00 63.97 215 TYR A O 1
ATOM 1724 N N . ASP A 1 216 ? -13.170 -16.123 -1.692 1.00 61.91 216 ASP A N 1
ATOM 1725 C CA . ASP A 1 216 ? -13.228 -17.332 -2.527 1.00 61.91 216 ASP A CA 1
ATOM 1726 C C . ASP A 1 216 ? -14.658 -17.893 -2.635 1.00 61.91 216 ASP A C 1
ATOM 1728 O O . ASP A 1 216 ? -15.005 -18.563 -3.602 1.00 61.91 216 ASP A O 1
ATOM 1732 N N . ASN A 1 217 ? -15.538 -17.560 -1.684 1.00 57.12 217 ASN A N 1
ATOM 1733 C CA . ASN A 1 217 ? -16.879 -18.148 -1.617 1.00 57.12 217 ASN A CA 1
ATOM 1734 C C . ASN A 1 217 ? -17.852 -17.637 -2.696 1.00 57.12 217 ASN A C 1
ATOM 1736 O O . ASN A 1 217 ? -18.923 -18.220 -2.849 1.00 57.12 217 ASN A O 1
ATOM 1740 N N . GLU A 1 218 ? -17.526 -16.559 -3.417 1.00 55.72 218 GLU A N 1
ATOM 1741 C CA . GLU A 1 218 ? -18.445 -15.947 -4.390 1.00 55.72 218 GLU A CA 1
ATOM 1742 C C . GLU A 1 218 ? -18.092 -16.241 -5.857 1.00 55.72 218 GLU A C 1
ATOM 1744 O O . GLU A 1 218 ? -18.994 -16.242 -6.689 1.00 55.72 218 GLU A O 1
ATOM 1749 N N . ARG A 1 219 ? -16.828 -16.540 -6.203 1.00 52.62 219 ARG A N 1
ATOM 1750 C CA . ARG A 1 219 ? -16.426 -16.745 -7.615 1.00 52.62 219 ARG A CA 1
ATOM 1751 C C . ARG A 1 219 ? -16.464 -18.193 -8.091 1.00 52.62 219 ARG A C 1
ATOM 1753 O O . ARG A 1 219 ? -16.730 -18.423 -9.268 1.00 52.62 219 ARG A O 1
ATOM 1760 N N . ASP A 1 220 ? -16.309 -19.164 -7.195 1.00 49.94 220 ASP A N 1
ATOM 1761 C CA . ASP A 1 220 ? -16.362 -20.590 -7.560 1.00 49.94 220 ASP A CA 1
ATOM 1762 C C . ASP A 1 220 ? -17.773 -21.066 -7.971 1.00 49.94 220 ASP A C 1
ATOM 1764 O O . ASP A 1 220 ? -17.951 -22.203 -8.411 1.00 49.94 220 ASP A O 1
ATOM 1768 N N . LEU A 1 221 ? -18.791 -20.204 -7.858 1.00 51.41 221 LEU A N 1
ATOM 1769 C CA . LEU A 1 221 ? -20.159 -20.497 -8.290 1.00 51.41 221 LEU A CA 1
ATOM 1770 C C . LEU A 1 221 ? -20.471 -20.041 -9.725 1.00 51.41 221 LEU A C 1
ATOM 1772 O O . LEU A 1 221 ? -21.449 -20.530 -10.289 1.00 51.41 221 LEU A O 1
ATOM 1776 N N . GLU A 1 222 ? -19.665 -19.169 -10.341 1.00 51.91 222 GLU A N 1
ATOM 1777 C CA . GLU A 1 222 ? -19.954 -18.650 -11.692 1.00 51.91 222 GLU A CA 1
ATOM 1778 C C . GLU A 1 222 ? -19.121 -19.313 -12.807 1.00 51.91 222 GLU A C 1
ATOM 1780 O O . GLU A 1 222 ? -19.626 -19.472 -13.920 1.00 51.91 222 GLU A O 1
ATOM 1785 N N . ASP A 1 223 ? -17.917 -19.824 -12.516 1.00 48.47 223 ASP A N 1
ATOM 1786 C CA . ASP A 1 223 ? -17.012 -20.375 -13.548 1.00 48.47 223 ASP A CA 1
ATOM 1787 C C . ASP A 1 223 ? -17.245 -21.857 -13.912 1.00 48.47 223 ASP A C 1
ATOM 1789 O O . ASP A 1 223 ? -16.569 -22.401 -14.784 1.00 48.47 223 ASP A O 1
ATOM 1793 N N . ASN A 1 224 ? -18.237 -22.532 -13.318 1.00 46.16 224 ASN A N 1
ATOM 1794 C CA . ASN A 1 224 ? -18.498 -23.957 -13.586 1.00 46.16 224 ASN A CA 1
ATOM 1795 C C . ASN A 1 224 ? -19.659 -24.222 -14.569 1.00 46.16 224 ASN A C 1
ATOM 1797 O O . ASN A 1 224 ? -20.212 -25.322 -14.598 1.00 46.16 224 ASN A O 1
ATOM 1801 N N . SER A 1 225 ? -20.062 -23.225 -15.368 1.00 47.09 225 SER A N 1
ATOM 1802 C CA . SER A 1 225 ? -21.208 -23.346 -16.289 1.00 47.09 225 SER A CA 1
ATOM 1803 C C . SER A 1 225 ? -20.880 -23.278 -17.786 1.00 47.09 225 SER A C 1
ATOM 1805 O O . SER A 1 225 ? -21.792 -23.414 -18.603 1.00 47.09 225 SER A O 1
ATOM 1807 N N . GLY A 1 226 ? -19.612 -23.148 -18.192 1.00 50.34 226 GLY A N 1
ATOM 1808 C CA . GLY A 1 226 ? -19.324 -22.910 -19.607 1.00 50.34 226 GLY A CA 1
ATOM 1809 C C . GLY A 1 226 ? -17.942 -23.296 -20.103 1.00 50.34 226 GLY A C 1
ATOM 1810 O O . GLY A 1 226 ? -17.244 -22.418 -20.573 1.00 50.34 226 GLY A O 1
ATOM 1811 N N . GLU A 1 227 ? -17.583 -24.585 -20.099 1.00 44.38 227 GLU A N 1
ATOM 1812 C CA . GLU A 1 227 ? -16.668 -25.137 -21.118 1.00 44.38 227 GLU A CA 1
ATOM 1813 C C . GLU A 1 227 ? -16.678 -26.680 -21.141 1.00 44.38 227 GLU A C 1
ATOM 1815 O O . GLU A 1 227 ? -15.724 -27.363 -20.782 1.00 44.38 227 GLU A O 1
ATOM 1820 N N . ASN A 1 228 ? -17.764 -27.265 -21.659 1.00 43.81 228 ASN A N 1
ATOM 1821 C CA . ASN A 1 228 ? -17.679 -28.573 -22.323 1.00 43.81 228 ASN A CA 1
ATOM 1822 C C . ASN A 1 228 ? -17.085 -28.364 -23.730 1.00 43.81 228 ASN A C 1
ATOM 1824 O O . ASN A 1 228 ? -17.767 -28.476 -24.748 1.00 43.81 228 ASN A O 1
ATOM 1828 N N . GLY A 1 229 ? -15.804 -27.992 -23.768 1.00 41.06 229 GLY A N 1
ATOM 1829 C CA . GLY A 1 229 ? -14.993 -27.860 -24.973 1.00 41.06 229 GLY A CA 1
ATOM 1830 C C . GLY A 1 229 ? -14.309 -29.183 -25.305 1.00 41.06 229 GLY A C 1
ATOM 1831 O O . GLY A 1 229 ? -13.283 -29.535 -24.738 1.00 41.06 229 GLY A O 1
ATOM 1832 N N . ASN A 1 230 ? -14.929 -29.914 -26.221 1.00 46.16 230 ASN A N 1
ATOM 1833 C CA . ASN A 1 230 ? -14.474 -31.119 -26.909 1.00 46.16 230 ASN A CA 1
ATOM 1834 C C . ASN A 1 230 ? -12.937 -31.191 -27.128 1.00 46.16 230 ASN A C 1
ATOM 1836 O O . ASN A 1 230 ? -12.402 -30.564 -28.042 1.00 46.16 230 ASN A O 1
ATOM 1840 N N . VAL A 1 231 ? -12.220 -31.983 -26.319 1.00 43.34 231 VAL A N 1
ATOM 1841 C CA . VAL A 1 231 ? -10.807 -32.321 -26.566 1.00 43.34 231 VAL A CA 1
ATOM 1842 C C . VAL A 1 231 ? -10.757 -33.475 -27.566 1.00 43.34 231 VAL A C 1
ATOM 1844 O O . VAL A 1 231 ? -10.789 -34.652 -27.199 1.00 43.34 231 VAL A O 1
ATOM 1847 N N . GLU A 1 232 ? -10.668 -33.137 -28.852 1.00 46.59 232 GLU A N 1
ATOM 1848 C CA . GLU A 1 232 ? -10.244 -34.078 -29.886 1.00 46.59 232 GLU A CA 1
ATOM 1849 C C . GLU A 1 232 ? -8.806 -34.531 -29.599 1.00 46.59 232 GLU A C 1
ATOM 1851 O O . GLU A 1 232 ? -7.833 -33.799 -29.790 1.00 46.59 232 GLU A O 1
ATOM 1856 N N . ARG A 1 233 ? -8.665 -35.777 -29.136 1.00 43.50 233 ARG A N 1
ATOM 1857 C CA . ARG A 1 233 ? -7.387 -36.494 -29.117 1.00 43.50 233 ARG A CA 1
ATOM 1858 C C . ARG A 1 233 ? -6.901 -36.672 -30.555 1.00 43.50 233 ARG A C 1
ATOM 1860 O O . ARG A 1 233 ? -7.341 -37.590 -31.248 1.00 43.50 233 ARG A O 1
ATOM 1867 N N . LYS A 1 234 ? -5.955 -35.835 -30.986 1.00 49.00 234 LYS A N 1
ATOM 1868 C CA . LYS A 1 234 ? -5.072 -36.180 -32.103 1.00 49.00 234 LYS A CA 1
ATOM 1869 C C . LYS A 1 234 ? -4.274 -37.422 -31.711 1.00 49.00 234 LYS A C 1
ATOM 1871 O O . LYS A 1 234 ? -3.616 -37.444 -30.676 1.00 49.00 234 LYS A O 1
ATOM 1876 N N . LYS A 1 235 ? -4.412 -38.468 -32.522 1.00 51.03 235 LYS A N 1
ATOM 1877 C CA . LYS A 1 235 ? -3.554 -39.649 -32.494 1.00 51.03 235 LYS A CA 1
ATOM 1878 C C . LYS A 1 235 ? -2.177 -39.233 -33.004 1.00 51.03 235 LYS A C 1
ATOM 1880 O O . LYS A 1 235 ? -2.080 -38.687 -34.100 1.00 51.03 235 LYS A O 1
ATOM 1885 N N . ASP A 1 236 ? -1.159 -39.490 -32.196 1.00 50.06 236 ASP A N 1
ATOM 1886 C CA . ASP A 1 236 ? 0.233 -39.473 -32.621 1.00 50.06 236 ASP A CA 1
ATOM 1887 C C . ASP A 1 236 ? 0.468 -40.687 -33.526 1.00 50.06 236 ASP A C 1
ATOM 1889 O O . ASP A 1 236 ? 0.532 -41.823 -33.053 1.00 50.06 236 ASP A O 1
ATOM 1893 N N . ASP A 1 237 ? 0.562 -40.448 -34.833 1.00 53.31 237 ASP A N 1
ATOM 1894 C CA . ASP A 1 237 ? 1.135 -41.415 -35.763 1.00 53.31 237 ASP A CA 1
ATOM 1895 C C . ASP A 1 237 ? 2.656 -41.260 -35.719 1.00 53.31 237 ASP A C 1
ATOM 1897 O O . ASP A 1 237 ? 3.228 -40.256 -36.147 1.00 53.31 237 ASP A O 1
ATOM 1901 N N . GLY A 1 238 ? 3.306 -42.272 -35.147 1.00 53.97 238 GLY A N 1
ATOM 1902 C CA . GLY A 1 238 ? 4.751 -42.403 -35.151 1.00 53.97 238 GLY A CA 1
ATOM 1903 C C . GLY A 1 238 ? 5.280 -42.673 -36.557 1.00 53.97 238 GLY A C 1
ATOM 1904 O O . GLY A 1 238 ? 4.838 -43.600 -37.235 1.00 53.97 238 GLY A O 1
ATOM 1905 N N . SER A 1 239 ? 6.297 -41.916 -36.955 1.00 55.53 239 SER A N 1
ATOM 1906 C CA . SER A 1 239 ? 7.191 -42.285 -38.047 1.00 55.53 239 SER A CA 1
ATOM 1907 C C . SER A 1 239 ? 8.618 -42.387 -37.518 1.00 55.53 239 SER A C 1
ATOM 1909 O O . SER A 1 239 ? 9.238 -41.412 -37.105 1.00 55.53 239 SER A O 1
ATOM 1911 N N . ASN A 1 240 ? 9.057 -43.638 -37.517 1.00 51.19 240 ASN A N 1
ATOM 1912 C CA . ASN A 1 240 ? 10.379 -44.189 -37.279 1.00 51.19 240 ASN A CA 1
ATOM 1913 C C . ASN A 1 240 ? 11.378 -43.624 -38.314 1.00 51.19 240 ASN A C 1
ATOM 1915 O O . ASN A 1 240 ? 11.126 -43.771 -39.509 1.00 51.19 240 ASN A O 1
ATOM 1919 N N . GLU A 1 241 ? 12.502 -43.034 -37.898 1.00 58.91 241 GLU A N 1
ATOM 1920 C CA . GLU A 1 241 ? 13.646 -42.803 -38.795 1.00 58.91 241 GLU A CA 1
ATOM 1921 C C . GLU A 1 241 ? 14.772 -43.785 -38.459 1.00 58.91 241 GLU A C 1
ATOM 1923 O O . GLU A 1 241 ? 15.357 -43.776 -37.375 1.00 58.91 241 GLU A O 1
ATOM 1928 N N . GLU A 1 242 ? 15.019 -44.674 -39.423 1.00 58.66 242 GLU A N 1
ATOM 1929 C CA . GLU A 1 242 ? 16.147 -45.595 -39.490 1.00 58.66 242 GLU A CA 1
ATOM 1930 C C . GLU A 1 242 ? 17.473 -44.824 -39.511 1.00 58.66 242 GLU A C 1
ATOM 1932 O O . GLU A 1 242 ? 17.757 -44.066 -40.437 1.00 58.66 242 GLU A O 1
ATOM 1937 N N . ILE A 1 243 ? 18.341 -45.103 -38.540 1.00 58.22 243 ILE A N 1
ATOM 1938 C CA . ILE A 1 243 ? 19.768 -44.801 -38.642 1.00 58.22 243 ILE A CA 1
ATOM 1939 C C . ILE A 1 243 ? 20.406 -45.926 -39.464 1.00 58.22 243 ILE A C 1
ATOM 1941 O O . ILE A 1 243 ? 20.598 -47.036 -38.965 1.00 58.22 243 ILE A O 1
ATOM 1945 N N . LYS A 1 244 ? 20.737 -45.645 -40.727 1.00 61.75 244 LYS A N 1
ATOM 1946 C CA . LYS A 1 244 ? 21.704 -46.435 -41.500 1.00 61.75 244 LYS A CA 1
ATOM 1947 C C . LYS A 1 244 ? 23.064 -45.762 -41.391 1.00 61.75 244 LYS A C 1
ATOM 1949 O O . LYS A 1 244 ? 23.202 -44.587 -41.717 1.00 61.75 244 LYS A O 1
ATOM 1954 N N . GLY A 1 245 ? 24.030 -46.513 -40.876 1.00 65.25 245 GLY A N 1
ATOM 1955 C CA . GLY A 1 245 ? 25.426 -46.110 -40.852 1.00 65.25 245 GLY A CA 1
ATOM 1956 C C . GLY A 1 245 ? 26.099 -46.287 -42.208 1.00 65.25 245 GLY A C 1
ATOM 1957 O O . GLY A 1 245 ? 25.693 -47.147 -42.987 1.00 65.25 245 GLY A O 1
ATOM 1958 N N . GLU A 1 246 ? 27.146 -45.491 -42.399 1.00 59.88 246 GLU A N 1
ATOM 1959 C CA . GLU A 1 246 ? 28.417 -45.803 -43.062 1.00 59.88 246 GLU A CA 1
ATOM 1960 C C . GLU A 1 246 ? 29.517 -44.993 -42.362 1.00 59.88 246 GLU A C 1
ATOM 1962 O O . GLU A 1 246 ? 29.232 -43.838 -41.959 1.00 59.88 246 GLU A O 1
#

pLDDT: mean 74.68, std 17.92, range [37.41, 98.06]

Foldseek 3Di:
DDDDDDDDPPPPDPPDPPCNVQNDDWDWQWDDDPDDDTDIDIGRPSVVCVVPVVVVVVVVVLVCLVPDWADDPLTDPDDLLVVLLVCQVSVVQVVNLSSLLSVLQSCVVSVADDDLVSLLVSVVRHDPPALVLLLSLLQVLLLVQVQDPVPPPDNVPSSDPDDPVSSVVSCVVPVSSVVSNVVLVPPCVVPHRDNSSPPDSLSRGRCPPPDDDPVVPPPVVPPPPDDPDDDDDDDDDDDDDDDDDD

Radius of gyration: 28.38 Å; chains: 1; bounding box: 78×90×93 Å

Organism: NCBI:txid576137

Sequence (246 aa):
MTDECASPAEERATTRSFNTAFGTEMIRIVVAPEQKCQKVYRIHKSKFCSMIPFFTTVIEQIKALQGAEAGWTNGWSWDPFAFYALTDSLALHSLSDEVINLLQAGQAKTKLWHTNETLSWTWARTKPGCGIRRYLALSLVRSIMVYKDPKDVDPKKRVFTVGTKEIAEMLGKFPDLLVEVLELMRGMDGLKARDPRVAHPCEFHEHWPRKPCGYDNERDLEDNSGENGNVERKKDDGSNEEIKGE

Secondary structure (DSSP, 8-state):
-----PPPP--------HHHHH-S-EEEEEE--TTT--EEEEEEHHHHHHH-HHHHHHHHHHHHHTT--B-SSTTBSS-HHHHHHHHHHTT-HHHHHHHHHHHHHHHHHH-PPPPHHHHHHHHTTS-TT-HHHHHHHHHHHHHHHTT--TT---GGG-S----HHHHHHHHHH-HHHHHHHHHHHTT-TTPPPP-TTTS-GGGGSTTTTTS--TTHHHHTTTTTSS--------------------